Protein AF-A0A962YIR0-F1 (afdb_monomer)

Foldseek 3Di:
DVVLLVVVQPLSLVLLVLQLVQQFWAFQVPRFTWRWDDDPQWTFTAGSRPRHTPGTDHPVRIGTDHDDPVRNVVSLLSSLLPQCPDPDVVSNQVSLLVCLVVPDLCSLVSLVVSLVVDDDPVSSLSSLLSNLLNQCPDPDLVSNLVSLVSNLPPLRPSLLVSLVVSLVVDDDPVSNVSSVNSNVSNVVVVVVVVVVVVVVVVVVVVVVVVVVVVVVCVVCVVVVNPPDPVVVLVVLLVVLLVVLCVVCVPCNVVSNVVSVVRSVVRSD

Mean predicted aligned error: 11.4 Å

Secondary structure (DSSP, 8-state):
-HHHHTT--TTHHHHHHHHHTT-EEEETTT--EEEEEEETTEEEEEETTT--EEEEE-GGGEEE----HHHHHHHHHHHHHHHHT-SSHHHHHHHHHHHHHT--TTHHHHHHHHHHH---HHHHHHHHHHHHHHHTT-S-HHHHHHHHHHHTT---HHHHHHHHHHHHH---HHHHHHHHHHHHHHHHHHHHHHHHHHHHHHHHHHHHHHHHHHHHHHHHHHTT---SSHHHHHHHHHHHHHHHHHH-TT-HHHHHHHHHHHHHHHH-

Radius of gyration: 35.96 Å; Cα contacts (8 Å, |Δi|>4): 275; chains: 1; bounding box: 98×67×74 Å

Nearest PDB structures (foldseek):
  8fbk-assembly1_A  TM=3.703E-01  e=7.310E-02  synthetic construct
  5d0b-assembly2_B  TM=4.476E-01  e=3.077E-01  Bacillus subtilis subsp. subtilis str. 168
  6u1s-assembly1_A  TM=3.084E-01  e=9.841E-02  synthetic construct
  5me3-assembly1_A  TM=3.055E-01  e=4.697E+00  Eremothecium gossypii ATCC 10895
  3u84-assembly3_B-2  TM=3.148E-01  e=5.450E+00  Homo sapiens

Structure (mmCIF, N/CA/C/O backbone):
data_AF-A0A962YIR0-F1
#
_entry.id   AF-A0A962YIR0-F1
#
loop_
_atom_site.group_PDB
_atom_site.id
_atom_site.type_symbol
_atom_site.label_atom_id
_atom_site.label_alt_id
_atom_site.label_comp_id
_atom_site.label_asym_id
_atom_site.label_entity_id
_atom_site.label_seq_id
_atom_site.pdbx_PDB_ins_code
_atom_site.Cartn_x
_atom_site.Cartn_y
_atom_site.Cartn_z
_atom_site.occupancy
_atom_site.B_iso_or_equiv
_atom_site.auth_seq_id
_atom_site.auth_comp_id
_atom_site.auth_asym_id
_atom_site.auth_atom_id
_atom_site.pdbx_PDB_model_num
ATOM 1 N N . MET A 1 1 ? -18.247 -3.175 23.777 1.00 61.31 1 MET A N 1
ATOM 2 C CA . MET A 1 1 ? -17.664 -2.794 22.475 1.00 61.31 1 MET A CA 1
ATOM 3 C C . MET A 1 1 ? -18.753 -2.759 21.423 1.00 61.31 1 MET A C 1
ATOM 5 O O . MET A 1 1 ? -19.007 -1.691 20.894 1.00 61.31 1 MET A O 1
ATOM 9 N N . ASP A 1 2 ? -19.482 -3.859 21.237 1.00 63.22 2 ASP A N 1
ATOM 10 C CA . ASP A 1 2 ? -20.602 -3.922 20.284 1.00 63.22 2 ASP A CA 1
ATOM 11 C C . ASP A 1 2 ? -21.693 -2.890 20.591 1.00 63.22 2 ASP A C 1
ATOM 13 O O . ASP A 1 2 ? -22.175 -2.214 19.693 1.00 63.22 2 ASP A O 1
ATOM 17 N N . GLN A 1 3 ? -21.977 -2.648 21.875 1.00 66.75 3 GLN A N 1
ATOM 18 C CA . GLN A 1 3 ? -22.870 -1.562 22.302 1.00 66.75 3 GLN A CA 1
ATOM 19 C C . GLN A 1 3 ? -22.363 -0.159 21.931 1.00 66.75 3 GLN A C 1
ATOM 21 O O . GLN A 1 3 ? -23.171 0.727 21.705 1.00 66.75 3 GLN A O 1
ATOM 26 N N . LEU A 1 4 ? -21.043 0.051 21.874 1.00 65.31 4 LEU A N 1
ATOM 27 C CA . LEU A 1 4 ? -20.424 1.348 21.570 1.00 65.31 4 LEU A CA 1
ATOM 28 C C . LEU A 1 4 ? -20.318 1.585 20.055 1.00 65.31 4 LEU A C 1
ATOM 30 O O . LEU A 1 4 ? -20.345 2.724 19.608 1.00 65.31 4 LEU A O 1
ATOM 34 N N . LEU A 1 5 ? -20.249 0.513 19.264 1.00 67.44 5 LEU A N 1
ATOM 35 C CA . LEU A 1 5 ? -20.422 0.572 17.811 1.00 67.44 5 LEU A CA 1
ATOM 36 C C . LEU A 1 5 ? -21.893 0.784 17.437 1.00 67.44 5 LEU A C 1
ATOM 38 O O . LEU A 1 5 ? -22.188 1.569 16.543 1.00 67.44 5 LEU A O 1
ATOM 42 N N . ALA A 1 6 ? -22.816 0.161 18.174 1.00 70.69 6 ALA A N 1
ATOM 43 C CA . ALA A 1 6 ? -24.253 0.311 17.967 1.00 70.69 6 ALA A CA 1
ATOM 44 C C . ALA A 1 6 ? -24.778 1.731 18.246 1.00 70.69 6 ALA A C 1
ATOM 46 O O . ALA A 1 6 ? -25.849 2.079 17.757 1.00 70.69 6 ALA A O 1
ATOM 47 N N . THR A 1 7 ? -24.054 2.565 19.007 1.00 71.25 7 THR A N 1
ATOM 48 C CA . THR A 1 7 ? -24.474 3.958 19.243 1.00 71.25 7 THR A CA 1
ATOM 49 C C . THR A 1 7 ? -24.288 4.863 18.027 1.00 71.25 7 THR A C 1
ATOM 51 O O . THR A 1 7 ? -24.883 5.937 18.001 1.00 71.25 7 THR A O 1
ATOM 54 N N . GLY A 1 8 ? -23.448 4.483 17.053 1.00 68.56 8 GLY A N 1
ATOM 55 C CA . GLY A 1 8 ? -23.174 5.290 15.858 1.00 68.56 8 GLY A CA 1
ATOM 56 C C . GLY A 1 8 ? -22.577 6.676 16.143 1.00 68.56 8 GLY A C 1
ATOM 57 O O . GLY A 1 8 ? -22.639 7.558 15.292 1.00 68.56 8 GLY A O 1
ATOM 58 N N . HIS A 1 9 ? -22.034 6.910 17.343 1.00 80.75 9 HIS A N 1
ATOM 59 C CA . HIS A 1 9 ? -21.559 8.237 17.730 1.00 80.75 9 HIS A CA 1
ATOM 60 C C . HIS A 1 9 ? -20.349 8.665 16.870 1.00 80.75 9 HIS A C 1
ATOM 62 O O . HIS A 1 9 ? -19.398 7.890 16.742 1.00 80.75 9 HIS A O 1
ATOM 68 N N . PRO A 1 10 ? -20.295 9.909 16.348 1.00 79.81 10 PRO A N 1
ATOM 69 C CA . PRO A 1 10 ? -19.235 10.344 15.424 1.00 79.81 10 PRO A CA 1
ATOM 70 C C . PRO A 1 10 ? -17.831 10.289 16.044 1.00 79.81 10 PRO A C 1
ATOM 72 O O . PRO A 1 10 ? -16.836 10.089 15.354 1.00 79.81 10 PRO A O 1
ATOM 75 N N . ARG A 1 11 ? -17.731 10.415 17.374 1.00 86.38 11 ARG A N 1
ATOM 76 C CA . ARG A 1 11 ? -16.451 10.302 18.099 1.00 86.38 11 ARG A CA 1
ATOM 77 C C . ARG A 1 11 ? -16.031 8.868 18.429 1.00 86.38 11 ARG A C 1
ATOM 79 O O . ARG A 1 11 ? -14.950 8.690 18.983 1.00 86.38 11 ARG A O 1
ATOM 86 N N . THR A 1 12 ? -16.829 7.849 18.099 1.00 88.88 12 THR A N 1
ATOM 87 C CA . THR A 1 12 ? -16.480 6.447 18.382 1.00 88.88 12 THR A CA 1
ATOM 88 C C . THR A 1 12 ? -15.134 6.073 17.758 1.00 88.88 12 THR A C 1
ATOM 90 O O . THR A 1 12 ? -14.276 5.551 18.468 1.00 88.88 12 THR A O 1
ATOM 93 N N . ALA A 1 13 ? -14.894 6.429 16.489 1.00 87.38 13 ALA A N 1
ATOM 94 C CA . ALA A 1 13 ? -13.602 6.211 15.828 1.00 87.38 13 ALA A CA 1
ATOM 95 C C . ALA A 1 13 ? -12.441 6.843 16.612 1.00 87.38 13 ALA A C 1
ATOM 97 O O . ALA A 1 13 ? -11.449 6.185 16.915 1.00 87.38 13 ALA A O 1
ATOM 98 N N . ILE A 1 14 ? -12.604 8.109 17.004 1.00 89.94 14 ILE A N 1
ATOM 99 C CA . ILE A 1 14 ? -11.583 8.904 17.698 1.00 89.94 14 ILE A CA 1
ATOM 100 C C . ILE A 1 14 ? -11.229 8.277 19.052 1.00 89.94 14 ILE A C 1
ATOM 102 O O . ILE A 1 14 ? -10.055 8.142 19.392 1.00 89.94 14 ILE A O 1
ATOM 106 N N . VAL A 1 15 ? -12.233 7.854 19.824 1.00 91.56 15 VAL A N 1
ATOM 107 C CA . VAL A 1 15 ? -12.018 7.217 21.132 1.00 91.56 15 VAL A CA 1
ATOM 108 C C . VAL A 1 15 ? -11.310 5.874 20.973 1.00 91.56 15 VAL A C 1
ATOM 110 O O . VAL A 1 15 ? -10.356 5.593 21.698 1.00 91.56 15 VAL A O 1
ATOM 113 N N . LEU A 1 16 ? -11.742 5.051 20.016 1.00 90.88 16 LEU A N 1
ATOM 114 C CA . LEU A 1 16 ? -11.132 3.750 19.746 1.00 90.88 16 LEU A CA 1
ATOM 115 C C . LEU A 1 16 ? -9.678 3.882 19.271 1.00 90.88 16 LEU A C 1
ATOM 117 O O . LEU A 1 16 ? -8.807 3.148 19.745 1.00 90.88 16 LEU A O 1
ATOM 121 N N . GLN A 1 17 ? -9.395 4.863 18.415 1.00 91.00 17 GLN A N 1
ATOM 122 C CA . GLN A 1 17 ? -8.040 5.196 17.989 1.00 91.00 17 GLN A CA 1
ATOM 123 C C . GLN A 1 17 ? -7.181 5.641 19.185 1.00 91.00 17 GLN A C 1
ATOM 125 O O . GLN A 1 17 ? -6.102 5.091 19.417 1.00 91.00 17 GLN A O 1
ATOM 130 N N . ALA A 1 18 ? -7.700 6.538 20.032 1.00 91.94 18 ALA A N 1
ATOM 131 C CA . ALA A 1 18 ? -7.014 6.985 21.244 1.00 91.94 18 ALA A CA 1
ATOM 132 C C . ALA A 1 18 ? -6.725 5.835 22.228 1.00 91.94 18 ALA A C 1
ATOM 134 O O . ALA A 1 18 ? -5.713 5.856 22.936 1.00 91.94 18 ALA A O 1
AT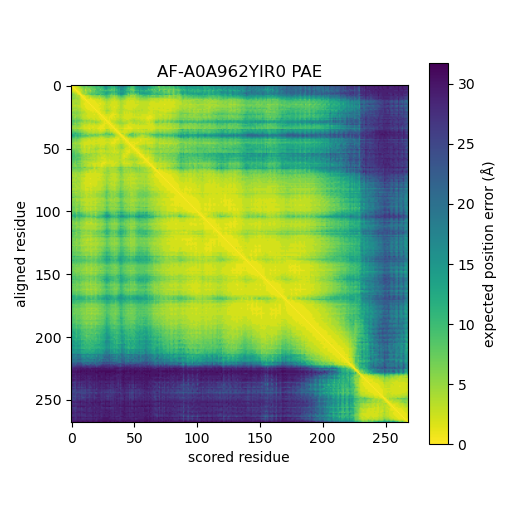OM 135 N N . MET A 1 19 ? -7.575 4.803 22.279 1.00 91.75 19 MET A N 1
ATOM 136 C CA . MET A 1 19 ? -7.313 3.592 23.066 1.00 91.75 19 MET A CA 1
ATOM 137 C C . MET A 1 19 ? -6.136 2.781 22.512 1.00 91.75 19 MET A C 1
ATOM 139 O O . MET A 1 19 ? -5.303 2.314 23.296 1.00 91.75 19 MET A O 1
ATOM 143 N N . LEU A 1 20 ? -6.033 2.622 21.187 1.00 90.00 20 LEU A N 1
ATOM 144 C CA . LEU A 1 20 ? -4.899 1.934 20.555 1.00 90.00 20 LEU A CA 1
ATOM 145 C C . LEU A 1 20 ? -3.586 2.686 20.781 1.00 90.00 20 LEU A C 1
ATOM 147 O O . LEU A 1 20 ? -2.581 2.079 21.159 1.00 90.00 20 LEU A O 1
ATOM 151 N N . GLU A 1 21 ? -3.621 4.007 20.635 1.00 90.75 21 GLU A N 1
ATOM 152 C CA . GLU A 1 21 ? -2.472 4.903 20.806 1.00 90.75 21 GLU A CA 1
ATOM 153 C C . GLU A 1 21 ? -2.103 5.140 22.274 1.00 90.75 21 GLU A C 1
ATOM 155 O O . GLU A 1 21 ? -1.095 5.775 22.579 1.00 90.75 21 GLU A O 1
ATOM 160 N N . SER A 1 22 ? -2.884 4.593 23.214 1.00 90.25 22 SER A N 1
ATOM 161 C CA . SER A 1 22 ? -2.702 4.812 24.654 1.00 90.25 22 SER A CA 1
ATOM 162 C C . SER A 1 22 ? -2.818 6.279 25.090 1.00 90.25 22 SER A C 1
ATOM 164 O O . SER A 1 22 ? -2.293 6.667 26.140 1.00 90.25 22 SER A O 1
ATOM 166 N N . ALA A 1 23 ? -3.528 7.063 24.283 1.00 91.38 23 ALA A N 1
ATOM 167 C CA . ALA A 1 23 ? -3.895 8.449 24.523 1.00 91.38 23 ALA A CA 1
ATOM 168 C C . ALA A 1 23 ? -5.183 8.575 25.353 1.00 91.38 23 ALA A C 1
ATOM 170 O O . ALA A 1 23 ? -5.440 9.639 25.906 1.00 91.38 23 ALA A O 1
ATOM 171 N N . LEU A 1 24 ? -5.977 7.505 25.492 1.00 93.94 24 LEU A N 1
ATOM 172 C CA . LEU A 1 24 ? -7.134 7.500 26.387 1.00 93.94 24 LEU A CA 1
ATOM 173 C C . LEU A 1 24 ? -6.697 7.324 27.852 1.00 93.94 24 LEU A C 1
ATOM 175 O O . LEU A 1 24 ? -6.062 6.331 28.232 1.00 93.94 24 LEU A O 1
ATOM 179 N N . GLN A 1 25 ? -7.028 8.302 28.689 1.00 94.12 25 GLN A N 1
ATOM 180 C CA . GLN A 1 25 ? -6.593 8.380 30.081 1.00 94.12 25 GLN A CA 1
ATOM 181 C C . GLN A 1 25 ? -7.742 8.845 30.978 1.00 94.12 25 GLN A C 1
ATOM 183 O O . GLN A 1 25 ? -8.720 9.419 30.518 1.00 94.12 25 GLN A O 1
ATOM 188 N N . GLN A 1 26 ? -7.633 8.587 32.275 1.00 94.62 26 GLN A N 1
ATOM 189 C CA . GLN A 1 26 ? -8.552 9.099 33.283 1.00 94.62 26 GLN A CA 1
ATOM 190 C C . GLN A 1 26 ? -7.875 10.229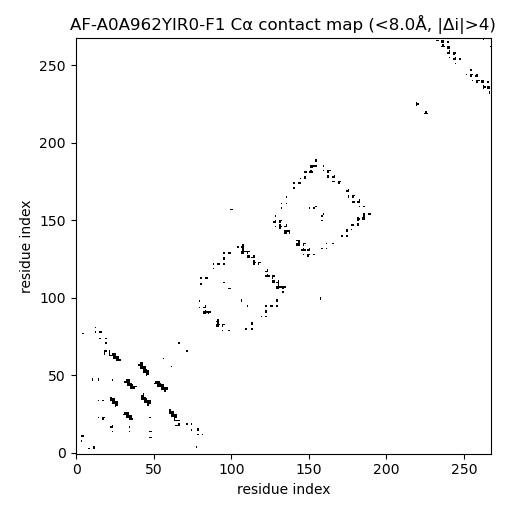 34.057 1.00 94.62 26 GLN A C 1
ATOM 192 O O . GLN A 1 26 ? -6.792 10.033 34.619 1.00 94.62 26 GLN A O 1
ATOM 197 N N . ARG A 1 27 ? -8.512 11.398 34.119 1.00 94.12 27 ARG A N 1
ATOM 198 C CA . ARG A 1 27 ? -8.057 12.512 34.952 1.00 94.12 27 ARG A CA 1
ATOM 199 C C . ARG A 1 27 ? -8.404 12.238 36.417 1.00 94.12 27 ARG A C 1
ATOM 201 O O . ARG A 1 27 ? -9.547 11.939 36.742 1.00 94.12 27 ARG A O 1
ATOM 208 N N . LYS A 1 28 ? -7.414 12.313 37.312 1.00 93.56 28 LYS A N 1
ATOM 209 C CA . LYS A 1 28 ? -7.567 11.927 38.729 1.00 93.56 28 LYS A CA 1
ATOM 210 C C . LYS A 1 28 ? -8.418 12.893 39.556 1.00 93.56 28 LYS A C 1
ATOM 212 O O . LYS A 1 28 ? -8.964 12.474 40.567 1.00 93.56 28 LYS A O 1
ATOM 217 N N . SER A 1 29 ? -8.501 14.165 39.163 1.00 92.12 29 SER A N 1
ATOM 218 C CA . SER A 1 29 ? -9.220 15.191 39.929 1.00 92.12 29 SER A CA 1
ATOM 219 C C . SER A 1 29 ? -10.738 15.010 39.900 1.00 92.12 29 SER A C 1
ATOM 221 O O . SER A 1 29 ? -11.398 15.292 40.893 1.00 92.12 29 SER A O 1
ATOM 223 N N . ASP A 1 30 ? -11.292 14.538 38.783 1.00 90.81 30 ASP A N 1
ATOM 224 C CA . ASP A 1 30 ? -12.739 14.443 38.555 1.00 90.81 30 ASP A CA 1
ATOM 225 C C . ASP A 1 30 ? -13.181 13.117 37.920 1.00 90.81 30 ASP A C 1
ATOM 227 O O . ASP A 1 30 ? -14.336 12.961 37.532 1.00 90.81 30 ASP A O 1
ATOM 231 N N . ASN A 1 31 ? -12.266 12.150 37.818 1.00 90.75 31 ASN A N 1
ATOM 232 C CA . ASN A 1 31 ? -12.480 10.829 37.231 1.00 90.75 31 ASN A CA 1
ATOM 233 C C . ASN A 1 31 ? -12.958 10.834 35.768 1.00 90.75 31 ASN A C 1
ATOM 235 O O . ASN A 1 31 ? -13.368 9.777 35.277 1.00 90.75 31 ASN A O 1
ATOM 239 N N . ARG A 1 32 ? -12.868 11.967 35.054 1.00 91.75 32 ARG A N 1
ATOM 240 C CA . ARG A 1 32 ? -13.277 12.064 33.646 1.00 91.75 32 ARG A CA 1
ATOM 241 C C . ARG A 1 32 ? -12.343 11.282 32.732 1.00 91.75 32 ARG A C 1
ATOM 243 O O . ARG A 1 32 ? -11.132 11.217 32.963 1.00 91.75 32 ARG A O 1
ATOM 250 N N . ILE A 1 33 ? -12.917 10.714 31.675 1.00 93.19 33 ILE A N 1
ATOM 251 C CA . ILE A 1 33 ? -12.173 10.034 30.615 1.00 93.19 33 ILE A CA 1
ATOM 252 C C . ILE A 1 33 ? -11.809 11.065 29.553 1.00 93.19 33 ILE A C 1
ATOM 254 O O . ILE A 1 33 ? -12.676 11.724 28.984 1.00 93.19 33 ILE A O 1
ATOM 258 N N . VAL A 1 34 ? -10.516 11.197 29.303 1.00 94.56 34 VAL A N 1
ATOM 259 C CA . VAL A 1 34 ? -9.942 12.234 28.455 1.00 94.56 34 VAL A CA 1
ATOM 260 C C . VAL A 1 34 ? -9.031 11.620 27.404 1.00 94.56 34 VAL A C 1
ATOM 262 O O . VAL A 1 34 ? -8.387 10.593 27.633 1.00 94.56 34 VAL A O 1
ATOM 265 N N . ILE A 1 35 ? -8.963 12.266 26.248 1.00 94.62 35 ILE A N 1
ATOM 266 C CA . ILE A 1 35 ? -7.961 11.996 25.223 1.00 94.62 35 ILE A CA 1
ATOM 267 C C . ILE A 1 35 ? -6.830 12.996 25.437 1.00 94.62 35 ILE A C 1
ATOM 269 O O . ILE A 1 35 ? -7.051 14.206 25.419 1.00 94.62 35 ILE A O 1
ATOM 273 N N . SER A 1 36 ? -5.627 12.484 25.682 1.00 92.88 36 SER A N 1
ATOM 274 C CA . SER A 1 36 ? -4.438 13.289 25.940 1.00 92.88 36 SER A CA 1
ATOM 275 C C . SER A 1 36 ? -3.579 13.416 24.682 1.00 92.88 36 SER A C 1
ATOM 277 O O . SER A 1 36 ? -3.126 12.396 24.159 1.00 92.88 36 SER A O 1
ATOM 279 N N . SER A 1 37 ? -3.268 14.637 24.250 1.00 91.81 37 SER A N 1
ATOM 280 C CA . SER A 1 37 ? -2.252 14.911 23.226 1.00 91.81 37 SER A CA 1
ATOM 281 C C . SER A 1 37 ? -1.060 15.640 23.850 1.00 91.81 37 SER A C 1
ATOM 283 O O . SER A 1 37 ? -1.203 16.436 24.779 1.00 91.81 37 SER A O 1
ATOM 285 N N . LYS A 1 38 ? 0.161 15.319 23.417 1.00 90.62 38 LYS A N 1
ATOM 286 C CA . LYS A 1 38 ? 1.374 15.892 24.017 1.00 90.62 38 LYS A CA 1
ATOM 287 C C . LYS A 1 38 ? 1.504 17.370 23.629 1.00 90.62 38 LYS A C 1
ATOM 289 O O . LYS A 1 38 ? 1.505 17.683 22.445 1.00 90.62 38 LYS A O 1
ATOM 294 N N . SER A 1 39 ? 1.683 18.249 24.616 1.00 88.69 39 SER A N 1
ATOM 295 C CA . SER A 1 39 ? 1.904 19.688 24.425 1.00 88.69 39 SER A CA 1
ATOM 296 C C . SER A 1 39 ? 3.058 20.153 25.320 1.00 88.69 39 SER A C 1
ATOM 298 O O . SER A 1 39 ? 2.902 20.394 26.520 1.00 88.69 39 SER A O 1
ATOM 300 N N . GLY A 1 40 ? 4.270 20.186 24.755 1.00 87.25 40 GLY A N 1
ATOM 301 C CA . GLY A 1 40 ? 5.498 20.477 25.503 1.00 87.25 40 GLY A CA 1
ATOM 302 C C . GLY A 1 40 ? 5.777 19.449 26.609 1.00 87.25 40 GLY A C 1
ATOM 303 O O . GLY A 1 40 ? 5.983 18.262 26.331 1.00 87.25 40 GLY A O 1
ATOM 304 N N . SER A 1 41 ? 5.810 19.914 27.863 1.00 84.88 41 SER A N 1
ATOM 305 C CA . SER A 1 41 ? 6.008 19.095 29.072 1.00 84.88 41 SER A CA 1
ATOM 306 C C . SER A 1 41 ? 4.710 18.531 29.670 1.00 84.88 41 SER A C 1
ATOM 308 O O . SER A 1 41 ? 4.775 17.616 30.495 1.00 84.88 41 SER A O 1
ATOM 310 N N . ASN A 1 42 ? 3.550 19.033 29.237 1.00 91.75 42 ASN A N 1
ATOM 311 C CA . ASN A 1 42 ? 2.226 18.631 29.709 1.00 91.75 42 ASN A CA 1
ATOM 312 C C . ASN A 1 42 ? 1.426 17.929 28.597 1.00 91.75 42 ASN A C 1
ATOM 314 O O . ASN A 1 42 ? 1.898 17.735 27.473 1.00 91.75 42 ASN A O 1
ATOM 318 N N . PHE A 1 43 ? 0.206 17.514 28.927 1.00 91.44 43 PHE A N 1
ATOM 319 C CA . PHE A 1 43 ? -0.764 16.986 27.974 1.00 91.44 43 PHE A CA 1
ATOM 320 C C . PHE A 1 43 ? -1.940 17.944 27.850 1.00 91.44 43 PHE A C 1
ATOM 322 O O . PHE A 1 43 ? -2.473 18.364 28.875 1.00 91.44 43 PHE A O 1
ATOM 329 N N . GLN A 1 44 ? -2.354 18.248 26.622 1.00 94.62 44 GLN A N 1
ATOM 330 C CA . GLN A 1 44 ? -3.655 18.853 26.359 1.00 94.62 44 GLN A CA 1
ATOM 331 C C . GLN A 1 44 ? -4.722 17.764 26.463 1.00 94.62 44 GLN A C 1
ATOM 333 O O . GLN A 1 44 ? -4.513 16.646 25.983 1.00 94.62 44 GLN A O 1
ATOM 338 N N . LEU A 1 45 ? -5.842 18.074 27.105 1.00 94.06 45 LEU A N 1
ATOM 339 C CA . LEU A 1 45 ? -6.923 17.137 27.365 1.00 94.06 45 LEU A CA 1
ATOM 340 C C . LEU A 1 45 ? -8.169 17.539 26.592 1.00 94.06 45 LEU A C 1
ATOM 342 O O . LEU A 1 45 ? -8.612 18.676 26.677 1.00 94.06 45 LEU A O 1
ATOM 346 N N . GLN A 1 46 ? -8.784 16.576 25.922 1.00 94.94 46 GLN A N 1
ATOM 347 C CA . GLN A 1 46 ? -10.144 16.711 25.409 1.00 94.94 46 GLN A CA 1
ATOM 348 C C . GLN A 1 46 ? -11.047 15.687 26.080 1.00 94.94 46 GLN A C 1
ATOM 350 O O . GLN A 1 46 ? -10.617 14.559 26.339 1.00 94.94 46 GLN A O 1
ATOM 355 N N . ASP A 1 47 ? -12.299 16.046 26.337 1.00 92.69 47 ASP A N 1
ATOM 356 C CA . ASP A 1 47 ? -13.300 15.080 26.775 1.00 92.69 47 ASP A CA 1
ATOM 357 C C . ASP A 1 47 ? -13.482 13.986 25.706 1.00 92.69 47 ASP A C 1
ATOM 359 O O . ASP A 1 47 ? -13.596 14.265 24.506 1.00 92.69 47 ASP A O 1
ATOM 363 N N . ALA A 1 48 ? -13.477 12.718 26.121 1.00 89.56 48 ALA A N 1
ATOM 364 C CA . ALA A 1 48 ? -13.575 11.603 25.182 1.00 89.56 48 ALA A CA 1
ATOM 365 C C . ALA A 1 48 ? -14.938 11.556 24.463 1.00 89.56 48 ALA A C 1
ATOM 367 O O . ALA A 1 48 ? -14.997 11.168 23.295 1.00 89.56 48 ALA A O 1
ATOM 368 N N . VAL A 1 49 ? -16.015 11.979 25.131 1.00 87.25 49 VAL A N 1
ATOM 369 C CA . VAL A 1 49 ? -17.393 11.884 24.633 1.00 87.25 49 VAL A CA 1
ATOM 370 C C . VAL A 1 49 ? -17.821 13.162 23.924 1.00 87.25 49 VAL A C 1
ATOM 372 O O . VAL A 1 49 ? -18.389 13.076 22.840 1.00 87.25 49 VAL A O 1
ATOM 375 N N . THR A 1 50 ? -17.547 14.336 24.496 1.00 88.38 50 THR A N 1
ATOM 376 C CA . THR A 1 50 ? -18.001 15.619 23.926 1.00 88.38 50 THR A CA 1
ATOM 377 C C . THR A 1 50 ? -16.956 16.270 23.026 1.00 88.38 50 THR A C 1
ATOM 379 O O . THR A 1 50 ? -17.307 16.967 22.078 1.00 88.38 50 THR A O 1
ATOM 382 N N . GLY A 1 51 ? -15.669 16.025 23.280 1.00 88.56 51 GLY A N 1
ATOM 383 C CA . GLY A 1 51 ? -14.574 16.724 22.609 1.00 88.56 51 GLY A CA 1
ATOM 384 C C . GLY A 1 51 ? -14.277 18.119 23.126 1.00 88.56 51 GLY A C 1
ATOM 385 O O . GLY A 1 51 ? -13.460 18.807 22.521 1.00 88.56 51 GLY A O 1
ATOM 386 N N . GLU A 1 52 ? -14.920 18.528 24.217 1.00 92.56 52 GLU A N 1
ATOM 387 C CA . GLU A 1 52 ? -14.633 19.792 24.886 1.00 92.56 52 GLU A CA 1
ATOM 388 C C . GLU A 1 52 ? -13.166 19.839 25.332 1.00 92.56 52 GLU A C 1
ATOM 390 O O . GLU A 1 52 ? -12.632 18.848 25.838 1.00 92.56 52 GLU A O 1
ATOM 395 N N . ASP A 1 53 ? -12.514 20.986 25.143 1.00 93.06 53 ASP A N 1
ATOM 396 C CA . ASP A 1 53 ? -11.166 21.211 25.649 1.00 93.06 53 ASP A CA 1
ATOM 397 C C . ASP A 1 53 ? -11.202 21.339 27.179 1.00 93.06 53 ASP A C 1
ATOM 399 O O . ASP A 1 53 ? -11.838 22.230 27.739 1.00 93.06 53 ASP A O 1
ATOM 403 N N . LEU A 1 54 ? -10.512 20.427 27.860 1.00 92.25 54 LEU A N 1
ATOM 404 C CA . LEU A 1 54 ? -10.449 20.348 29.317 1.00 92.25 54 LEU A CA 1
ATOM 405 C C . LEU A 1 54 ? -9.138 20.918 29.877 1.00 92.25 54 LEU A C 1
ATOM 407 O O . LEU A 1 54 ? -8.831 20.700 31.058 1.00 92.25 54 LEU A O 1
ATOM 411 N N . GLY A 1 55 ? -8.378 21.641 29.049 1.00 92.12 55 GLY A N 1
ATOM 412 C CA . GLY A 1 55 ? -7.136 22.307 29.412 1.00 92.12 55 GLY A CA 1
ATOM 413 C C . GLY A 1 55 ? -5.938 21.361 29.432 1.00 92.12 55 GLY A C 1
ATOM 414 O O . GLY A 1 55 ? -5.914 20.335 28.753 1.00 92.12 55 GLY A O 1
ATOM 415 N N . SER A 1 56 ? -4.920 21.704 30.226 1.00 91.69 56 SER A N 1
ATOM 416 C CA . SER A 1 56 ? -3.693 20.908 30.325 1.00 91.69 56 SER A CA 1
ATOM 417 C C . SER A 1 56 ? -3.536 20.222 31.679 1.00 91.69 56 SER A C 1
ATOM 419 O O . SER A 1 56 ? -3.952 20.744 32.712 1.00 91.69 56 SER A O 1
ATOM 421 N N . ALA A 1 57 ? -2.920 19.041 31.676 1.00 91.12 57 ALA A N 1
ATOM 422 C CA . ALA A 1 57 ? -2.587 18.302 32.888 1.00 91.12 57 ALA A CA 1
ATOM 423 C C . ALA A 1 57 ? -1.198 17.668 32.799 1.00 91.12 57 ALA A C 1
ATOM 425 O O . ALA A 1 57 ? -0.701 17.342 31.713 1.00 91.12 57 ALA A O 1
ATOM 426 N N . SER A 1 58 ? -0.562 17.468 33.955 1.00 92.06 58 SER A N 1
ATOM 427 C CA . SER A 1 58 ? 0.716 16.766 34.014 1.00 92.06 58 SER A CA 1
ATOM 428 C C . SER A 1 58 ? 0.499 15.254 33.936 1.00 92.06 58 SER A C 1
ATOM 430 O O . SER A 1 58 ? -0.559 14.728 34.285 1.00 92.06 58 SER A O 1
ATOM 432 N N . ARG A 1 59 ? 1.544 14.503 33.572 1.00 88.88 59 ARG A N 1
ATOM 433 C CA . ARG A 1 59 ? 1.495 13.029 33.559 1.00 88.88 59 ARG A CA 1
ATOM 434 C C . ARG A 1 59 ? 1.080 12.419 34.906 1.00 88.88 59 ARG A C 1
ATOM 436 O O . ARG A 1 59 ? 0.566 11.306 34.937 1.00 88.88 59 ARG A O 1
ATOM 443 N N . ARG A 1 60 ? 1.332 13.115 36.021 1.00 92.44 60 ARG A N 1
ATOM 444 C CA . ARG A 1 60 ? 1.005 12.641 37.377 1.00 92.44 60 ARG A CA 1
ATOM 445 C C . ARG A 1 60 ? -0.491 12.703 37.668 1.00 92.44 60 ARG A C 1
ATOM 447 O O . ARG A 1 60 ? -0.971 11.900 38.470 1.00 92.44 60 ARG A O 1
ATOM 454 N N . ASP A 1 61 ? -1.211 13.576 36.976 1.00 92.44 61 ASP A N 1
ATOM 455 C CA . ASP A 1 61 ? -2.645 13.816 37.161 1.00 92.44 61 ASP A CA 1
ATOM 456 C C . ASP A 1 61 ? -3.502 12.864 36.318 1.00 92.44 61 ASP A C 1
ATOM 458 O O . ASP A 1 61 ? -4.727 12.845 36.436 1.00 92.44 61 ASP A O 1
ATOM 462 N N . LEU A 1 62 ? -2.853 12.042 35.490 1.00 92.69 62 LEU A N 1
ATOM 463 C CA . LEU A 1 62 ? -3.488 11.158 34.526 1.00 92.69 62 LEU A CA 1
ATOM 464 C C . LEU A 1 62 ? -3.197 9.694 34.864 1.00 92.69 62 LEU A C 1
ATOM 466 O O . LEU A 1 62 ? -2.067 9.295 35.155 1.00 92.69 62 LEU A O 1
ATOM 470 N N . LYS A 1 63 ? -4.240 8.867 34.833 1.00 93.69 63 LYS A N 1
ATOM 471 C CA . LYS A 1 63 ? -4.154 7.411 34.952 1.00 93.69 63 LYS A CA 1
ATOM 472 C C . LYS A 1 63 ? -4.419 6.799 33.581 1.00 93.69 63 LYS A C 1
ATOM 474 O O . LYS A 1 63 ? -5.505 6.941 33.031 1.00 93.69 63 LYS A O 1
ATOM 479 N N . ARG A 1 64 ? -3.428 6.106 33.023 1.00 91.38 64 ARG A N 1
ATOM 480 C CA . ARG A 1 64 ? -3.546 5.464 31.706 1.00 91.38 64 ARG A CA 1
ATOM 481 C C . ARG A 1 64 ? -4.578 4.339 31.731 1.00 91.38 64 ARG A C 1
ATOM 483 O O . ARG A 1 64 ? -4.550 3.496 32.628 1.00 91.38 64 ARG A O 1
ATOM 490 N N . ILE A 1 65 ? -5.411 4.282 30.696 1.00 89.75 65 ILE A N 1
ATOM 491 C CA . ILE A 1 65 ? -6.288 3.143 30.433 1.00 89.75 65 ILE A CA 1
ATOM 492 C C . ILE A 1 65 ? -5.510 2.191 29.524 1.00 89.75 65 ILE A C 1
ATOM 494 O O . ILE A 1 65 ? -5.204 2.507 28.377 1.00 89.75 65 ILE A O 1
ATOM 498 N N . SER A 1 66 ? -5.084 1.055 30.075 1.00 87.06 66 SER A N 1
ATOM 499 C CA . SER A 1 66 ? -4.289 0.074 29.335 1.00 87.06 66 SER A CA 1
ATOM 500 C C . SER A 1 66 ? -5.197 -0.909 28.606 1.00 87.06 66 SER A C 1
ATOM 502 O O . SER A 1 66 ? -6.149 -1.427 29.185 1.00 87.06 66 SER A O 1
ATOM 504 N N . VAL A 1 67 ? -4.862 -1.206 27.354 1.00 91.31 67 VAL A N 1
ATOM 505 C CA . VAL A 1 67 ? -5.524 -2.233 26.546 1.00 91.31 67 VAL A CA 1
ATOM 506 C C . VAL A 1 67 ? -4.586 -3.425 26.354 1.00 91.31 67 VAL A C 1
ATOM 508 O O . VAL A 1 67 ? -3.406 -3.259 26.034 1.00 91.31 67 VAL A O 1
ATOM 511 N N . ASN A 1 68 ? -5.100 -4.637 26.570 1.00 92.44 68 ASN A N 1
ATOM 512 C CA . ASN A 1 68 ? -4.360 -5.875 26.314 1.00 92.44 68 ASN A CA 1
ATOM 513 C C . ASN A 1 68 ? -4.374 -6.227 24.811 1.00 92.44 68 ASN A C 1
ATOM 515 O O . ASN A 1 68 ? -5.059 -5.584 24.017 1.00 92.44 68 ASN A O 1
ATOM 519 N N . ASN A 1 69 ? -3.607 -7.243 24.401 1.00 90.12 69 ASN A N 1
ATOM 520 C CA . ASN A 1 69 ? -3.477 -7.588 22.981 1.00 90.12 69 ASN A CA 1
ATOM 521 C C . ASN A 1 69 ? -4.796 -8.061 22.344 1.00 90.12 69 ASN A C 1
ATOM 523 O O . ASN A 1 69 ? -5.096 -7.696 21.211 1.00 90.12 69 ASN A O 1
ATOM 527 N N . SER A 1 70 ? -5.604 -8.820 23.092 1.00 90.25 70 SER A N 1
ATOM 528 C CA . SER A 1 70 ? -6.917 -9.277 22.625 1.00 90.25 70 SER A CA 1
ATOM 529 C C . SER A 1 70 ? -7.842 -8.090 22.348 1.00 90.25 70 SER A C 1
ATOM 531 O O . SER A 1 70 ? -8.377 -7.960 21.249 1.00 90.25 70 SER A O 1
ATOM 533 N N . LEU A 1 71 ? -7.952 -7.155 23.293 1.00 89.81 71 LEU A N 1
ATOM 534 C CA . LEU A 1 71 ? -8.766 -5.954 23.140 1.00 89.81 71 LEU A CA 1
ATOM 535 C C . LEU A 1 71 ? -8.261 -5.073 21.990 1.00 89.81 71 LEU A C 1
ATOM 537 O O . LEU A 1 71 ? -9.073 -4.564 21.228 1.00 89.81 71 LEU A O 1
ATOM 541 N N . ARG A 1 72 ? -6.940 -4.948 21.797 1.00 88.69 72 ARG A N 1
ATOM 542 C CA . ARG A 1 72 ? -6.380 -4.242 20.630 1.00 88.69 72 ARG A CA 1
ATOM 543 C C . ARG A 1 72 ? -6.826 -4.858 19.306 1.00 88.69 72 ARG A C 1
ATOM 545 O O . ARG A 1 72 ? -7.159 -4.103 18.399 1.00 88.69 72 ARG A O 1
ATOM 552 N N . LYS A 1 73 ? -6.856 -6.193 19.190 1.00 88.06 73 LYS A N 1
ATOM 553 C CA . LYS A 1 73 ? -7.352 -6.875 17.982 1.00 88.06 73 LYS A CA 1
ATOM 554 C C . LYS A 1 73 ? -8.817 -6.511 17.718 1.00 88.06 73 LYS A C 1
ATOM 556 O O . LYS A 1 73 ? -9.130 -6.022 16.641 1.00 88.06 73 LYS A O 1
ATOM 561 N N . HIS A 1 74 ? -9.672 -6.625 18.734 1.00 88.44 74 HIS A N 1
ATOM 562 C CA . HIS A 1 74 ? -11.091 -6.266 18.623 1.00 88.44 74 HIS A CA 1
ATOM 563 C C . HIS A 1 74 ? -11.297 -4.787 18.260 1.00 88.44 74 HIS A C 1
ATOM 565 O O . HIS A 1 74 ? -12.150 -4.477 17.433 1.00 88.44 74 HIS A O 1
ATOM 571 N N . ILE A 1 75 ? -10.507 -3.872 18.838 1.00 89.69 75 ILE A N 1
ATOM 572 C CA . ILE A 1 75 ? -10.565 -2.444 18.497 1.00 89.69 75 ILE A CA 1
ATOM 573 C C . ILE A 1 75 ? -10.169 -2.206 17.036 1.00 89.69 75 ILE A C 1
ATOM 575 O O . ILE A 1 75 ? -10.851 -1.450 16.354 1.00 89.69 75 ILE A O 1
ATOM 579 N N . ARG A 1 76 ? -9.114 -2.858 16.533 1.00 88.62 76 ARG A N 1
ATOM 580 C CA . ARG A 1 76 ? -8.708 -2.730 15.124 1.00 88.62 76 ARG A CA 1
ATOM 581 C C . ARG A 1 76 ? -9.784 -3.232 14.171 1.00 88.62 76 ARG A C 1
ATOM 583 O O . ARG A 1 76 ? -10.106 -2.532 13.223 1.00 88.62 76 ARG A O 1
ATOM 590 N N . THR A 1 77 ? -10.381 -4.388 14.453 1.00 88.69 77 THR A N 1
ATOM 591 C CA . THR A 1 77 ? -11.497 -4.918 13.657 1.00 88.69 77 THR A CA 1
ATOM 592 C C . THR A 1 77 ? -12.696 -3.968 13.666 1.00 88.69 77 THR A C 1
ATOM 594 O O . THR A 1 77 ? -13.305 -3.729 12.630 1.00 88.69 77 THR A O 1
ATOM 597 N N . ALA A 1 78 ? -13.022 -3.393 14.824 1.00 89.69 78 ALA A N 1
ATOM 598 C CA . ALA A 1 78 ? -14.100 -2.421 14.964 1.00 89.69 78 ALA A CA 1
ATOM 599 C C . ALA A 1 78 ? -13.837 -1.125 14.179 1.00 89.69 78 ALA A C 1
ATOM 601 O O . ALA A 1 78 ? -14.725 -0.644 13.480 1.00 89.69 78 ALA A O 1
ATOM 602 N N . LEU A 1 79 ? -12.617 -0.587 14.270 1.00 90.06 79 LEU A N 1
ATOM 603 C CA . LEU A 1 79 ? -12.187 0.582 13.503 1.00 90.06 79 LEU A CA 1
ATOM 604 C C . LEU A 1 79 ? -12.211 0.306 12.001 1.00 90.06 79 LEU A C 1
ATOM 606 O O . LEU A 1 79 ? -12.742 1.119 11.261 1.00 90.06 79 LEU A O 1
ATOM 610 N N . ALA A 1 80 ? -11.717 -0.855 11.564 1.00 91.19 80 ALA A N 1
ATOM 611 C CA . ALA A 1 80 ? -11.769 -1.263 10.165 1.00 91.19 80 ALA A CA 1
ATOM 612 C C . ALA A 1 80 ? -13.212 -1.269 9.643 1.00 91.19 80 ALA A C 1
ATOM 614 O O . ALA A 1 80 ? -13.489 -0.648 8.627 1.00 91.19 80 ALA A O 1
ATOM 615 N N . LYS A 1 81 ? -14.153 -1.887 10.371 1.00 90.75 81 LYS A N 1
ATOM 616 C CA . LYS A 1 81 ? -15.577 -1.884 9.992 1.00 90.75 81 LYS A CA 1
ATOM 617 C C . LYS A 1 81 ? -16.163 -0.478 9.907 1.00 90.75 81 LYS A C 1
ATOM 619 O O . LYS A 1 81 ? -16.916 -0.195 8.985 1.00 90.75 81 LYS A O 1
ATOM 624 N N . LEU A 1 82 ? -15.822 0.390 10.859 1.00 91.00 82 LEU A N 1
ATOM 625 C CA . LEU A 1 82 ? -16.309 1.766 10.870 1.00 91.00 82 LEU A CA 1
ATOM 626 C C . LEU A 1 82 ? -15.771 2.560 9.673 1.00 91.00 82 LEU A C 1
ATOM 628 O O . LEU A 1 82 ? -16.553 3.201 8.985 1.00 91.00 82 LEU A O 1
ATOM 632 N N . SER A 1 83 ? -14.470 2.462 9.388 1.00 92.75 83 SER A N 1
ATOM 633 C CA . SER A 1 83 ? -13.851 3.155 8.255 1.00 92.75 83 SER A CA 1
ATOM 634 C C . SER A 1 83 ? -14.299 2.596 6.900 1.00 92.75 83 SER A C 1
ATOM 636 O O . SER A 1 83 ? -14.431 3.355 5.949 1.00 92.75 83 SER A O 1
ATOM 638 N N . LEU A 1 84 ? -14.569 1.288 6.799 1.00 94.06 84 LEU A N 1
ATOM 639 C CA . LEU A 1 84 ? -15.125 0.662 5.590 1.00 94.06 84 LEU A CA 1
ATOM 640 C C . LEU A 1 84 ? -16.589 1.049 5.334 1.00 94.06 84 LEU A C 1
ATOM 642 O O . LEU A 1 84 ? -17.049 0.910 4.210 1.00 94.06 84 LEU A O 1
ATOM 646 N N . ALA A 1 85 ? -17.314 1.522 6.349 1.00 92.00 85 ALA A N 1
ATOM 647 C CA . ALA A 1 85 ? -18.699 1.982 6.240 1.00 92.00 85 ALA A CA 1
ATOM 648 C C . ALA A 1 85 ? -18.824 3.517 6.286 1.00 92.00 85 ALA A C 1
ATOM 650 O O . ALA A 1 85 ? -19.929 4.044 6.424 1.00 92.00 85 ALA A O 1
ATOM 651 N N . ASP A 1 86 ? -17.702 4.239 6.207 1.00 92.69 86 ASP A N 1
ATOM 652 C CA . ASP A 1 86 ? -17.685 5.697 6.293 1.00 92.69 86 ASP A CA 1
ATOM 653 C C . ASP A 1 86 ? -18.438 6.328 5.104 1.00 92.69 86 ASP A C 1
ATOM 655 O O . ASP A 1 86 ? -18.320 5.842 3.973 1.00 92.69 86 ASP A O 1
ATOM 659 N N . PRO A 1 87 ? -19.228 7.399 5.304 1.00 91.44 87 PRO A N 1
ATOM 660 C CA . PRO A 1 87 ? -19.904 8.077 4.200 1.00 91.44 87 PRO A CA 1
ATOM 661 C C . PRO A 1 87 ? -18.936 8.621 3.136 1.00 91.44 87 PRO A C 1
ATOM 663 O O . PRO A 1 87 ? -19.308 8.676 1.960 1.00 91.44 87 PRO A O 1
ATOM 666 N N . ASP A 1 88 ? -17.705 8.988 3.505 1.00 93.88 88 ASP A N 1
ATOM 667 C CA . ASP A 1 88 ? -16.701 9.503 2.576 1.00 93.88 88 ASP A CA 1
ATOM 668 C C . ASP A 1 88 ? -16.006 8.357 1.803 1.00 93.88 88 ASP A C 1
ATOM 670 O O . ASP A 1 88 ? -15.311 7.527 2.406 1.00 93.88 88 ASP A O 1
ATOM 674 N N . PRO A 1 89 ? -16.131 8.294 0.460 1.00 96.00 89 PRO A N 1
ATOM 675 C CA . PRO A 1 89 ? -15.455 7.277 -0.347 1.00 96.00 89 PRO A CA 1
ATOM 676 C C . PRO A 1 89 ? -13.927 7.312 -0.216 1.00 96.00 89 PRO A C 1
ATOM 678 O O . PRO A 1 89 ? -13.292 6.264 -0.328 1.00 96.00 89 PRO A O 1
ATOM 681 N N . ALA A 1 90 ? -13.318 8.470 0.056 1.00 96.19 90 ALA A N 1
ATOM 682 C CA . ALA A 1 90 ? -11.874 8.562 0.256 1.00 96.19 90 ALA A CA 1
ATOM 683 C C . ALA A 1 90 ? -11.434 7.830 1.534 1.00 96.19 90 ALA A C 1
ATOM 685 O O . ALA A 1 90 ? -10.416 7.132 1.526 1.00 96.19 90 ALA A O 1
ATOM 686 N N . VAL A 1 91 ? -12.225 7.927 2.609 1.00 94.56 91 VAL A N 1
ATOM 687 C CA . VAL A 1 91 ? -11.975 7.216 3.872 1.00 94.56 91 VAL A CA 1
ATOM 688 C C . VAL A 1 91 ? -12.143 5.712 3.678 1.00 94.56 91 VAL A C 1
ATOM 690 O O . VAL A 1 91 ? -11.267 4.946 4.088 1.00 94.56 91 VAL A O 1
ATOM 693 N N . ARG A 1 92 ? -13.208 5.282 2.987 1.00 96.06 92 ARG A N 1
ATOM 694 C CA . ARG A 1 92 ? -13.424 3.860 2.677 1.00 96.06 92 ARG A CA 1
ATOM 695 C C . ARG A 1 92 ? -12.290 3.286 1.837 1.00 96.06 92 ARG A C 1
ATOM 697 O O . ARG A 1 92 ? -11.737 2.249 2.190 1.00 96.06 92 ARG A O 1
ATOM 704 N N . ARG A 1 93 ? -11.889 3.981 0.767 1.00 96.38 93 ARG A N 1
ATOM 705 C CA . ARG A 1 93 ? -10.765 3.588 -0.095 1.00 96.38 93 ARG A CA 1
ATOM 706 C C . ARG A 1 93 ? -9.477 3.408 0.711 1.00 96.38 93 ARG A C 1
ATOM 708 O O . ARG A 1 93 ? -8.868 2.345 0.639 1.00 96.38 93 ARG A O 1
ATOM 715 N N . ALA A 1 94 ? -9.111 4.406 1.517 1.00 95.19 94 ALA A N 1
ATOM 716 C CA . ALA A 1 94 ? -7.916 4.354 2.356 1.00 95.19 94 ALA A CA 1
ATOM 717 C C . ALA A 1 94 ? -7.967 3.207 3.380 1.00 95.19 94 ALA A C 1
ATOM 719 O O . ALA A 1 94 ? -6.948 2.571 3.647 1.00 95.19 94 ALA A O 1
ATOM 720 N N . ALA A 1 95 ? -9.148 2.908 3.930 1.00 95.12 95 ALA A N 1
ATOM 721 C CA . ALA A 1 95 ? -9.335 1.776 4.831 1.00 95.12 95 ALA A CA 1
ATOM 722 C C . ALA A 1 95 ? -9.084 0.436 4.127 1.00 95.12 95 ALA A C 1
ATOM 724 O O . ALA A 1 95 ? -8.417 -0.431 4.690 1.00 95.12 95 ALA A O 1
ATOM 725 N N . VAL A 1 96 ? -9.575 0.271 2.894 1.00 96.06 96 VAL A N 1
ATOM 726 C CA . VAL A 1 96 ? -9.320 -0.937 2.097 1.00 96.06 96 VAL A CA 1
ATOM 727 C C . VAL A 1 96 ? -7.829 -1.087 1.803 1.0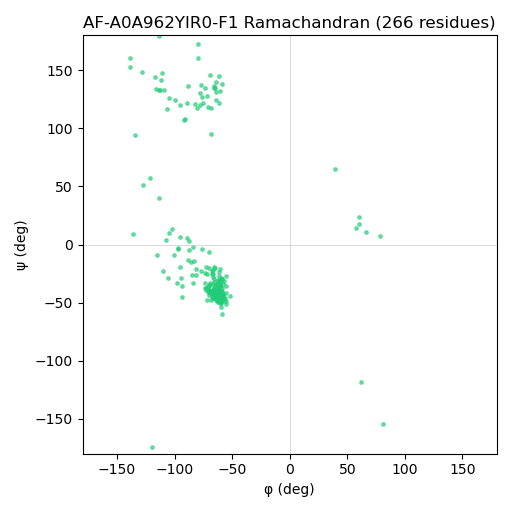0 96.06 96 VAL A C 1
ATOM 729 O O . VAL A 1 96 ? -7.281 -2.159 2.058 1.00 96.06 96 VAL A O 1
ATOM 732 N N . ASP A 1 97 ? -7.164 -0.024 1.341 1.00 94.25 97 ASP A N 1
ATOM 733 C CA . ASP A 1 97 ? -5.721 -0.038 1.066 1.00 94.25 97 ASP A CA 1
ATOM 734 C C . ASP A 1 97 ? -4.925 -0.432 2.328 1.00 94.25 97 ASP A C 1
ATOM 736 O O . ASP A 1 97 ? -4.105 -1.347 2.291 1.00 94.25 97 ASP A O 1
ATOM 740 N N . GLN A 1 98 ? -5.249 0.153 3.488 1.00 92.94 98 GLN A N 1
ATOM 741 C CA . GLN A 1 98 ? -4.590 -0.175 4.756 1.00 92.94 98 GLN A CA 1
ATOM 742 C C . GLN A 1 98 ? -4.786 -1.640 5.184 1.00 92.94 98 GLN A C 1
ATOM 744 O O . GLN A 1 98 ? -3.873 -2.235 5.772 1.00 92.94 98 GLN A O 1
ATOM 749 N N . ILE A 1 99 ? -5.969 -2.211 4.936 1.00 94.12 99 ILE A N 1
ATOM 750 C CA . ILE A 1 99 ? -6.265 -3.619 5.236 1.00 94.12 99 ILE A CA 1
ATOM 751 C C . ILE A 1 99 ? -5.501 -4.541 4.283 1.00 94.12 99 ILE A C 1
ATOM 753 O O . ILE A 1 99 ? -4.977 -5.557 4.734 1.00 94.12 99 ILE A O 1
ATOM 757 N N . ILE A 1 100 ? -5.402 -4.195 2.996 1.00 93.31 100 ILE A N 1
ATOM 758 C CA . ILE A 1 100 ? -4.625 -4.968 2.019 1.00 93.31 100 ILE A CA 1
ATOM 759 C C . ILE A 1 100 ? -3.132 -4.924 2.361 1.00 93.31 100 ILE A C 1
ATOM 761 O O . ILE A 1 100 ? -2.487 -5.966 2.381 1.00 93.31 100 ILE A O 1
ATOM 765 N N . ASP A 1 101 ? -2.586 -3.764 2.718 1.00 90.94 101 ASP A N 1
ATOM 766 C CA . ASP A 1 101 ? -1.166 -3.636 3.070 1.00 90.94 101 ASP A CA 1
ATOM 767 C C . ASP A 1 101 ? -0.797 -4.404 4.353 1.00 90.94 101 ASP A C 1
ATOM 769 O O . ASP A 1 101 ? 0.332 -4.870 4.507 1.00 90.94 101 ASP A O 1
ATOM 773 N N . ASN A 1 102 ? -1.745 -4.561 5.286 1.00 88.81 102 ASN A N 1
ATOM 774 C CA . ASN A 1 102 ? -1.553 -5.261 6.562 1.00 88.81 102 ASN A CA 1
ATOM 775 C C . ASN A 1 102 ? -2.389 -6.545 6.654 1.00 88.81 102 ASN A C 1
ATOM 777 O O . ASN A 1 102 ? -2.955 -6.852 7.706 1.00 88.81 102 ASN A O 1
ATOM 781 N N . PHE A 1 103 ? -2.474 -7.281 5.548 1.00 88.25 103 PHE A N 1
ATOM 782 C CA . PHE A 1 103 ? -3.413 -8.384 5.391 1.00 88.25 103 PHE A CA 1
ATOM 783 C C . PHE A 1 103 ? -3.212 -9.530 6.397 1.00 88.25 103 PHE A C 1
ATOM 785 O O . PHE A 1 103 ? -2.164 -10.190 6.421 1.00 88.25 103 PHE A O 1
ATOM 792 N N . ASP A 1 104 ? -4.258 -9.834 7.167 1.00 86.31 104 ASP A N 1
ATOM 793 C CA . ASP A 1 104 ? -4.306 -10.917 8.150 1.00 86.31 104 ASP A CA 1
ATOM 794 C C . ASP A 1 104 ? -5.402 -11.960 7.841 1.00 86.31 104 ASP A C 1
ATOM 796 O O . ASP A 1 104 ? -6.017 -11.959 6.775 1.00 86.31 104 ASP A O 1
ATOM 800 N N . ALA A 1 105 ? -5.595 -12.920 8.751 1.00 81.06 105 ALA A N 1
ATOM 801 C CA . ALA A 1 105 ? -6.553 -14.011 8.567 1.00 81.06 105 ALA A CA 1
ATOM 802 C C . ALA A 1 105 ? -8.024 -13.546 8.558 1.00 81.06 105 ALA A C 1
ATOM 804 O O . ALA A 1 105 ? -8.860 -14.214 7.955 1.00 81.06 105 ALA A O 1
ATOM 805 N N . ASP A 1 106 ? -8.336 -12.416 9.200 1.00 86.19 106 ASP A N 1
ATOM 806 C CA . ASP A 1 106 ? -9.699 -11.887 9.312 1.00 86.19 106 ASP A CA 1
ATOM 807 C C . ASP A 1 106 ? -9.995 -10.845 8.212 1.00 86.19 106 ASP A C 1
ATOM 809 O O . ASP A 1 106 ? -11.161 -10.591 7.897 1.00 86.19 106 ASP A O 1
ATOM 813 N N . SER A 1 107 ? -8.957 -10.262 7.593 1.00 91.81 107 SER A N 1
ATOM 814 C CA . SER A 1 107 ? -9.063 -9.244 6.535 1.00 91.81 107 SER A CA 1
ATOM 815 C C . SER A 1 107 ? -9.972 -9.656 5.375 1.00 91.81 107 SER A C 1
ATOM 817 O O . SER A 1 107 ? -10.812 -8.862 4.954 1.00 91.81 107 SER A O 1
ATOM 819 N N . ALA A 1 108 ? -9.855 -10.894 4.882 1.00 92.62 108 ALA A N 1
ATOM 820 C CA . ALA A 1 108 ? -10.660 -11.367 3.752 1.00 92.62 108 ALA A CA 1
ATOM 821 C C . ALA A 1 108 ? -12.163 -11.328 4.039 1.00 92.62 108 ALA A C 1
ATOM 823 O O . ALA A 1 108 ? -12.933 -10.825 3.223 1.00 92.62 108 ALA A O 1
ATOM 824 N N . ALA A 1 109 ? -12.577 -11.832 5.204 1.00 91.75 109 ALA A N 1
ATOM 825 C CA . ALA A 1 109 ? -13.984 -11.867 5.582 1.00 91.75 109 ALA A CA 1
ATOM 826 C C . ALA A 1 109 ? -14.549 -10.451 5.767 1.00 91.75 109 ALA A C 1
ATOM 828 O O . ALA A 1 109 ? -15.670 -10.179 5.345 1.00 91.75 109 ALA A O 1
ATOM 829 N N . LEU A 1 110 ? -13.759 -9.537 6.345 1.00 92.69 110 LEU A N 1
ATOM 830 C CA . LEU A 1 110 ? -14.153 -8.136 6.517 1.00 92.69 110 LEU A CA 1
ATOM 831 C C . LEU A 1 110 ? -14.360 -7.423 5.178 1.00 92.69 110 LEU A C 1
ATOM 833 O O . LEU A 1 110 ? -15.349 -6.713 5.013 1.00 92.69 110 LEU A O 1
ATOM 837 N N . LEU A 1 111 ? -13.444 -7.614 4.227 1.00 95.75 111 LEU A N 1
ATOM 838 C CA . LEU A 1 111 ? -13.545 -6.994 2.907 1.00 95.75 111 LEU A CA 1
ATOM 839 C C . LEU A 1 111 ? -14.668 -7.609 2.066 1.00 95.75 111 LEU A C 1
ATOM 841 O O . LEU A 1 111 ? -15.353 -6.876 1.362 1.00 95.75 111 LEU A O 1
ATOM 845 N N . ALA A 1 112 ? -14.904 -8.919 2.172 1.00 94.00 112 ALA A N 1
ATOM 846 C CA . ALA A 1 112 ? -16.019 -9.579 1.495 1.00 94.00 112 ALA A CA 1
ATOM 847 C C . ALA A 1 112 ? -17.385 -9.071 1.995 1.00 94.00 112 ALA A C 1
ATOM 849 O O . ALA A 1 112 ? -18.266 -8.777 1.187 1.00 94.00 112 ALA A O 1
ATOM 850 N N . ASP A 1 113 ? -17.544 -8.927 3.316 1.00 93.50 113 ASP A N 1
ATOM 851 C CA . ASP A 1 113 ? -18.755 -8.375 3.937 1.00 93.50 113 ASP A CA 1
ATOM 852 C C . ASP A 1 113 ? -18.987 -6.923 3.489 1.00 93.50 113 ASP A C 1
ATOM 854 O O . ASP A 1 113 ? -20.060 -6.585 2.985 1.00 93.50 113 ASP A O 1
ATOM 858 N N . ALA A 1 114 ? -17.948 -6.082 3.548 1.00 94.69 114 ALA A N 1
ATOM 859 C CA . ALA A 1 114 ? -18.027 -4.689 3.109 1.00 94.69 114 ALA A CA 1
ATOM 860 C C . ALA A 1 114 ? -18.334 -4.554 1.603 1.00 94.69 114 ALA A C 1
ATOM 862 O O . ALA A 1 114 ? -19.193 -3.760 1.219 1.00 94.69 114 ALA A O 1
ATOM 863 N N . ALA A 1 115 ? -17.723 -5.383 0.748 1.00 95.31 115 ALA A N 1
ATOM 864 C CA . ALA A 1 115 ? -17.951 -5.361 -0.699 1.00 95.31 115 ALA A CA 1
ATOM 865 C C . ALA A 1 115 ? -19.421 -5.604 -1.080 1.00 95.31 115 ALA A C 1
ATOM 867 O O . ALA A 1 115 ? -19.885 -5.086 -2.096 1.00 95.31 115 ALA A O 1
ATOM 868 N N . SER A 1 116 ? -20.163 -6.370 -0.271 1.00 93.56 116 SER A N 1
ATOM 869 C CA . SER A 1 116 ? -21.576 -6.683 -0.530 1.00 93.56 116 SER A CA 1
ATOM 870 C C . SER A 1 116 ? -22.508 -5.471 -0.411 1.00 93.56 116 SER A C 1
ATOM 872 O O . SER A 1 116 ? -23.585 -5.458 -1.009 1.00 93.56 116 SER A O 1
ATOM 874 N N . THR A 1 117 ? -22.087 -4.446 0.334 1.00 93.62 117 THR A N 1
ATOM 875 C CA . THR A 1 117 ? -22.869 -3.229 0.601 1.00 93.62 117 THR A CA 1
ATOM 876 C C . THR A 1 117 ? -22.240 -1.966 0.009 1.00 93.62 117 THR A C 1
ATOM 878 O O . THR A 1 117 ? -22.896 -0.926 -0.039 1.00 93.62 117 THR A O 1
ATOM 881 N N . GLU A 1 118 ? -21.006 -2.047 -0.500 1.00 96.38 118 GLU A N 1
ATOM 882 C CA . GLU A 1 118 ? -20.319 -0.927 -1.141 1.00 96.38 118 GLU A CA 1
ATOM 883 C C . GLU A 1 118 ? -21.028 -0.484 -2.426 1.00 96.38 118 GLU A C 1
ATOM 885 O O . GLU A 1 118 ? -21.384 -1.293 -3.286 1.00 96.38 118 GLU A O 1
ATOM 890 N N . SER A 1 119 ? -21.182 0.827 -2.585 1.00 95.06 119 SER A N 1
ATOM 891 C CA . SER A 1 119 ? -21.852 1.452 -3.728 1.00 95.06 119 SER A CA 1
ATOM 892 C C . SER A 1 119 ? -20.882 1.841 -4.847 1.00 95.06 119 SER A C 1
ATOM 894 O O . SER A 1 119 ? -21.227 1.697 -6.020 1.00 95.06 119 SER A O 1
ATOM 896 N N . ASP A 1 120 ? -19.670 2.281 -4.500 1.00 97.31 120 ASP A N 1
ATOM 897 C CA . ASP A 1 120 ? -18.641 2.685 -5.456 1.00 97.31 120 ASP A CA 1
ATOM 898 C C . ASP A 1 120 ? -18.008 1.453 -6.116 1.00 97.31 120 ASP A C 1
ATOM 900 O O . ASP A 1 120 ? -17.447 0.584 -5.446 1.00 97.31 120 ASP A O 1
ATOM 904 N N . ALA A 1 121 ? -18.088 1.377 -7.446 1.00 96.06 121 ALA A N 1
ATOM 905 C CA . ALA A 1 121 ? -17.594 0.230 -8.205 1.00 96.06 121 ALA A CA 1
ATOM 906 C C . ALA A 1 121 ? -16.081 0.011 -8.039 1.00 96.06 121 ALA A C 1
ATOM 908 O O . ALA A 1 121 ? -15.644 -1.131 -7.923 1.00 96.06 121 ALA A O 1
ATOM 909 N N . THR A 1 122 ? -15.298 1.089 -7.969 1.00 95.19 122 THR A N 1
ATOM 910 C CA . THR A 1 122 ? -13.835 1.028 -7.849 1.00 95.19 122 THR A CA 1
ATOM 911 C C . THR A 1 122 ? -13.426 0.535 -6.465 1.00 95.19 122 THR A C 1
ATOM 913 O O . THR A 1 122 ? -12.498 -0.259 -6.321 1.00 95.19 122 THR A O 1
ATOM 916 N N . ILE A 1 123 ? -14.114 1.005 -5.420 1.00 96.75 123 ILE A N 1
ATOM 917 C CA . ILE A 1 123 ? -13.858 0.561 -4.043 1.00 96.75 123 ILE A CA 1
ATOM 918 C C . ILE A 1 123 ? -14.309 -0.890 -3.873 1.00 96.75 123 ILE A C 1
ATOM 920 O O . ILE A 1 123 ? -13.582 -1.686 -3.282 1.00 96.75 123 ILE A O 1
ATOM 924 N N . ARG A 1 124 ? -15.461 -1.261 -4.444 1.00 96.69 124 ARG A N 1
ATOM 925 C CA . ARG A 1 124 ? -15.960 -2.641 -4.424 1.00 96.69 124 ARG A CA 1
ATOM 926 C C . ARG A 1 124 ? -14.987 -3.602 -5.104 1.00 96.69 124 ARG A C 1
ATOM 928 O O . ARG A 1 124 ? -14.717 -4.673 -4.564 1.00 96.69 124 ARG A O 1
ATOM 935 N N . GLU A 1 125 ? -14.438 -3.217 -6.253 1.00 94.69 125 GLU A N 1
ATOM 936 C CA . GLU A 1 125 ? -13.402 -3.985 -6.946 1.00 94.69 125 GLU A CA 1
ATOM 937 C C . GLU A 1 125 ? -12.165 -4.161 -6.054 1.00 94.69 125 GLU A C 1
ATOM 939 O O . GLU A 1 125 ? -11.703 -5.282 -5.849 1.00 94.69 125 GLU A O 1
ATOM 944 N N . LEU A 1 126 ? -11.687 -3.090 -5.418 1.00 95.00 126 LEU A N 1
ATOM 945 C CA . LEU A 1 126 ? -10.547 -3.171 -4.505 1.00 95.00 126 LEU A CA 1
ATOM 946 C C . LEU A 1 126 ? -10.819 -4.074 -3.285 1.00 95.00 126 LEU A C 1
ATOM 948 O O . LEU A 1 126 ? -9.966 -4.878 -2.906 1.00 95.00 126 LEU A O 1
ATOM 952 N N . MET A 1 127 ? -12.013 -3.994 -2.692 1.00 96.00 127 MET A N 1
ATOM 953 C CA . MET A 1 127 ? -12.426 -4.900 -1.615 1.00 96.00 127 MET A CA 1
ATOM 954 C C . MET A 1 127 ? -12.461 -6.355 -2.097 1.00 96.00 127 MET A C 1
ATOM 956 O O . MET A 1 127 ? -12.022 -7.247 -1.372 1.00 96.00 127 MET A O 1
ATOM 960 N N . SER A 1 128 ? -12.922 -6.603 -3.328 1.00 95.00 128 SER A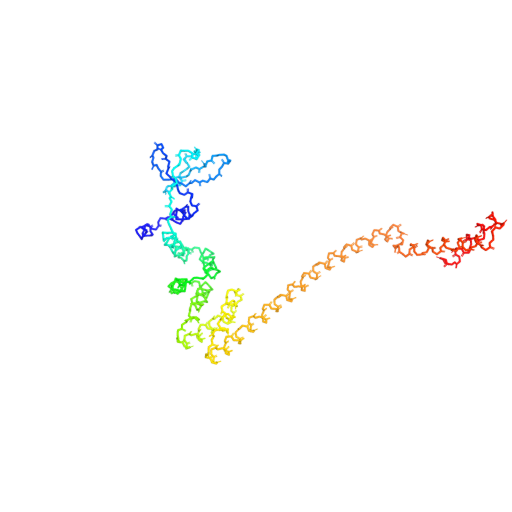 N 1
ATOM 961 C CA . SER A 1 128 ? -12.941 -7.945 -3.920 1.00 95.00 128 SER A CA 1
ATOM 962 C C . SER A 1 128 ? -11.533 -8.504 -4.150 1.00 95.00 128 SER A C 1
ATOM 964 O O . SER A 1 128 ? -11.292 -9.673 -3.851 1.00 95.00 128 SER A O 1
ATOM 966 N N . ILE A 1 129 ? -10.577 -7.658 -4.558 1.00 94.81 129 ILE A N 1
ATOM 967 C CA . ILE A 1 129 ? -9.156 -8.016 -4.661 1.00 94.81 129 ILE A CA 1
ATOM 968 C C . ILE A 1 129 ? -8.635 -8.450 -3.291 1.00 94.81 129 ILE A C 1
ATOM 970 O O . ILE A 1 129 ? -8.049 -9.524 -3.164 1.00 94.81 129 ILE A O 1
ATOM 974 N N . GLY A 1 130 ? -8.879 -7.656 -2.246 1.00 94.44 130 GLY A N 1
ATOM 975 C CA . GLY A 1 130 ? -8.449 -8.013 -0.897 1.00 94.44 130 GLY A CA 1
ATOM 976 C C . GLY A 1 130 ? -9.132 -9.280 -0.367 1.00 94.44 130 GLY A C 1
ATOM 977 O O . GLY A 1 130 ? -8.466 -10.142 0.199 1.00 94.44 130 GLY A O 1
ATOM 978 N N . ALA A 1 131 ? -10.431 -9.474 -0.605 1.00 94.50 131 ALA A N 1
ATOM 979 C CA . ALA A 1 131 ? -11.118 -10.719 -0.255 1.00 94.50 131 ALA A CA 1
ATOM 980 C C . ALA A 1 131 ? -10.496 -11.940 -0.964 1.00 94.50 131 ALA A C 1
ATOM 982 O O . ALA A 1 131 ? -10.240 -12.969 -0.330 1.00 94.50 131 ALA A O 1
ATOM 983 N N . ALA A 1 132 ? -10.169 -11.802 -2.253 1.00 95.38 132 ALA A N 1
ATOM 984 C CA . ALA A 1 132 ? -9.525 -12.842 -3.048 1.00 95.38 132 ALA A CA 1
ATOM 985 C C . ALA A 1 132 ? -8.127 -13.217 -2.522 1.00 95.38 132 ALA A C 1
ATOM 987 O O . ALA A 1 132 ? -7.762 -14.391 -2.570 1.00 95.38 132 ALA A O 1
ATOM 988 N N . LEU A 1 133 ? -7.369 -12.285 -1.925 1.00 94.44 133 LEU A N 1
ATOM 989 C CA . LEU A 1 133 ? -6.071 -12.605 -1.307 1.00 94.44 133 LEU A CA 1
ATOM 990 C C . LEU A 1 133 ? -6.172 -13.673 -0.208 1.00 94.44 133 LEU A C 1
ATOM 992 O O . LEU A 1 133 ? -5.258 -14.486 -0.059 1.00 94.44 133 LEU A O 1
ATOM 996 N N . GLY A 1 134 ? -7.271 -13.700 0.553 1.00 92.44 134 GLY A N 1
ATOM 997 C CA . GLY A 1 134 ? -7.507 -14.753 1.546 1.00 92.44 134 GLY A CA 1
ATOM 998 C C . GLY A 1 134 ? -7.869 -16.092 0.908 1.00 92.44 134 GLY A C 1
ATOM 999 O O . GLY A 1 134 ? -7.404 -17.137 1.364 1.00 92.44 134 GLY A O 1
ATOM 1000 N N . ALA A 1 135 ? -8.636 -16.054 -0.184 1.00 92.69 135 ALA A N 1
ATOM 1001 C CA . ALA A 1 135 ? -9.067 -17.233 -0.931 1.00 92.69 135 ALA A CA 1
ATOM 1002 C C . ALA A 1 135 ? -7.906 -17.989 -1.609 1.00 92.69 135 ALA A C 1
ATOM 1004 O O . ALA A 1 135 ? -8.034 -19.184 -1.873 1.00 92.69 135 ALA A O 1
ATOM 1005 N N . LEU A 1 136 ? -6.743 -17.351 -1.801 1.00 93.19 136 LEU A N 1
ATOM 1006 C CA . LEU A 1 136 ? -5.522 -18.013 -2.283 1.00 93.19 136 LEU A CA 1
ATOM 1007 C C . LEU A 1 136 ? -5.018 -19.136 -1.361 1.00 93.19 136 LEU A C 1
ATOM 1009 O O . LEU A 1 136 ? -4.285 -20.001 -1.825 1.00 93.19 136 LEU A O 1
ATOM 1013 N N . ASN A 1 137 ? -5.401 -19.143 -0.080 1.00 89.75 137 ASN A N 1
ATOM 1014 C CA . ASN A 1 137 ? -5.039 -20.211 0.862 1.00 89.75 137 ASN A CA 1
ATOM 1015 C C . ASN A 1 137 ? -6.129 -21.291 0.998 1.00 89.75 137 ASN A C 1
ATOM 1017 O O . ASN A 1 137 ? -6.022 -22.142 1.877 1.00 89.75 137 ASN A O 1
ATOM 1021 N N . SER A 1 138 ? -7.198 -21.236 0.193 1.00 91.81 138 SER A N 1
ATOM 1022 C CA . SER A 1 138 ? -8.276 -22.232 0.237 1.00 91.81 138 SER A CA 1
ATOM 1023 C C . SER A 1 138 ? -7.747 -23.626 -0.101 1.00 91.81 138 SER A C 1
ATOM 1025 O O . SER A 1 138 ? -6.884 -23.764 -0.966 1.00 91.81 138 SER A O 1
ATOM 1027 N N . GLU A 1 139 ? -8.295 -24.668 0.526 1.00 91.56 139 GLU A N 1
ATOM 1028 C CA . GLU A 1 139 ? -7.983 -26.064 0.182 1.00 91.56 139 GLU A CA 1
ATOM 1029 C C . GLU A 1 139 ? -8.487 -26.432 -1.225 1.00 91.56 139 GLU A C 1
ATOM 1031 O O . GLU A 1 139 ? -7.879 -27.249 -1.918 1.00 91.56 139 GLU A O 1
ATOM 1036 N N . ASP A 1 140 ? -9.545 -25.769 -1.694 1.00 94.38 140 ASP A N 1
ATOM 1037 C CA . ASP A 1 140 ? -10.143 -25.998 -3.007 1.00 94.38 140 ASP A CA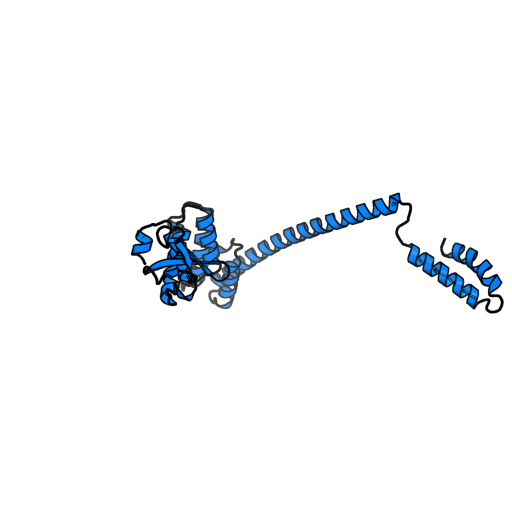 1
ATOM 1038 C C . ASP A 1 140 ? -9.396 -25.255 -4.129 1.00 94.38 140 ASP A C 1
ATOM 1040 O O . ASP A 1 140 ? -9.313 -24.022 -4.147 1.00 94.38 140 ASP A O 1
ATOM 1044 N N . SER A 1 141 ? -8.896 -26.018 -5.105 1.00 95.12 141 SER A N 1
ATOM 1045 C CA . SER A 1 141 ? -8.200 -25.492 -6.284 1.00 95.12 141 SER A CA 1
ATOM 1046 C C . SER A 1 141 ? -9.079 -24.561 -7.124 1.00 95.12 141 SER A C 1
ATOM 1048 O O . SER A 1 141 ? -8.563 -23.588 -7.675 1.00 95.12 141 SER A O 1
ATOM 1050 N N . ALA A 1 142 ? -10.392 -24.805 -7.219 1.00 96.00 142 ALA A N 1
ATOM 1051 C CA . ALA A 1 142 ? -11.283 -23.953 -8.011 1.00 96.00 142 ALA A CA 1
ATOM 1052 C C . ALA A 1 142 ? -11.419 -22.553 -7.388 1.00 96.00 142 ALA A C 1
ATOM 1054 O O . ALA A 1 142 ? -11.313 -21.544 -8.088 1.00 96.00 142 ALA A O 1
ATOM 1055 N N . THR A 1 143 ? -11.548 -22.489 -6.061 1.00 95.50 143 THR A N 1
ATOM 1056 C CA . THR A 1 143 ? -11.532 -21.243 -5.283 1.00 95.50 143 THR A CA 1
ATOM 1057 C C . THR A 1 143 ? -10.221 -20.473 -5.470 1.00 95.50 143 THR A C 1
ATOM 1059 O O . THR A 1 143 ? -10.248 -19.261 -5.693 1.00 95.50 143 THR A O 1
ATOM 1062 N N . ARG A 1 144 ? -9.067 -21.160 -5.445 1.00 95.81 144 ARG A N 1
ATOM 1063 C CA . ARG A 1 144 ? -7.762 -20.519 -5.692 1.00 95.81 144 ARG A CA 1
ATOM 1064 C C . ARG A 1 144 ? -7.649 -19.965 -7.115 1.00 95.81 144 ARG A C 1
ATOM 1066 O O . ARG A 1 144 ? -7.143 -18.860 -7.291 1.00 95.81 144 ARG A O 1
ATOM 1073 N N . LEU A 1 145 ? -8.149 -20.682 -8.124 1.00 97.06 145 LEU A N 1
ATOM 1074 C CA . LEU A 1 145 ? -8.168 -20.200 -9.512 1.00 97.06 145 LEU A CA 1
ATOM 1075 C C . LEU A 1 145 ? -9.038 -18.951 -9.685 1.00 97.06 145 LEU A C 1
ATOM 1077 O O . LEU A 1 145 ? -8.585 -17.988 -10.299 1.00 97.06 145 LEU A O 1
ATOM 1081 N N . ALA A 1 146 ? -10.243 -18.935 -9.110 1.00 96.62 146 ALA A N 1
ATOM 1082 C CA . ALA A 1 146 ? -11.121 -17.763 -9.149 1.00 96.62 146 ALA A CA 1
ATOM 1083 C C . ALA A 1 146 ? -10.491 -16.546 -8.445 1.00 96.62 146 ALA A C 1
ATOM 1085 O O . ALA A 1 146 ? -10.600 -15.412 -8.914 1.00 96.62 146 ALA A O 1
ATOM 1086 N N . ALA A 1 147 ? -9.776 -16.782 -7.341 1.00 96.38 147 ALA A N 1
ATOM 1087 C CA . ALA A 1 147 ? -9.039 -15.737 -6.643 1.00 96.38 147 ALA A CA 1
ATOM 1088 C C . ALA A 1 147 ? -7.900 -15.158 -7.497 1.00 96.38 147 ALA A C 1
ATOM 1090 O O . ALA A 1 147 ? -7.749 -13.941 -7.561 1.00 96.38 147 ALA A O 1
ATOM 1091 N N . ILE A 1 148 ? -7.132 -16.009 -8.189 1.00 97.56 148 ILE A N 1
ATOM 1092 C CA . ILE A 1 148 ? -6.083 -15.565 -9.120 1.00 97.56 148 ILE A CA 1
ATOM 1093 C C . ILE A 1 148 ? -6.687 -14.720 -10.245 1.00 97.56 148 ILE A C 1
ATOM 1095 O O . ILE A 1 148 ? -6.149 -13.659 -10.552 1.00 97.56 148 ILE A O 1
ATOM 1099 N N . ASP A 1 149 ? -7.810 -15.154 -10.818 1.00 96.81 149 ASP A N 1
ATOM 1100 C CA . ASP A 1 149 ? -8.500 -14.426 -11.888 1.00 96.81 149 ASP A CA 1
ATOM 1101 C C . ASP A 1 149 ? -8.951 -13.025 -11.437 1.00 96.81 149 ASP A C 1
ATOM 1103 O O . ASP A 1 149 ? -8.809 -12.055 -12.176 1.00 96.81 149 ASP A O 1
ATOM 1107 N N . THR A 1 150 ? -9.384 -12.897 -10.178 1.00 96.19 150 THR A N 1
ATOM 1108 C CA . THR A 1 150 ? -9.797 -11.616 -9.578 1.00 96.19 150 THR A CA 1
ATOM 1109 C C . THR A 1 150 ? -8.618 -10.654 -9.367 1.00 96.19 150 THR A C 1
ATOM 1111 O O . THR A 1 150 ? -8.780 -9.443 -9.482 1.00 96.19 150 THR A O 1
ATOM 1114 N N . ILE A 1 151 ? -7.421 -11.160 -9.043 1.00 95.69 151 ILE A N 1
ATOM 1115 C CA . ILE A 1 151 ? -6.269 -10.316 -8.664 1.00 95.69 151 ILE A CA 1
ATOM 1116 C C . ILE A 1 151 ? -5.251 -10.100 -9.791 1.00 95.69 151 ILE A C 1
ATOM 1118 O O . ILE A 1 151 ? -4.344 -9.286 -9.624 1.00 95.69 151 ILE A O 1
ATOM 1122 N N . GLN A 1 152 ? -5.366 -10.806 -10.920 1.00 95.06 152 GLN A N 1
ATOM 1123 C CA . GLN A 1 152 ? -4.338 -10.841 -11.976 1.00 95.06 152 GLN A CA 1
ATOM 1124 C C . GLN A 1 152 ? -4.029 -9.484 -12.626 1.00 95.06 152 GLN A C 1
ATOM 1126 O O . GLN A 1 152 ? -2.938 -9.295 -13.162 1.00 95.06 152 GLN A O 1
ATOM 1131 N N . ASP A 1 153 ? -4.969 -8.541 -12.581 1.00 93.25 153 ASP A N 1
ATOM 1132 C CA . ASP A 1 153 ? -4.807 -7.193 -13.131 1.00 93.25 153 ASP A CA 1
ATOM 1133 C C . ASP A 1 153 ? -4.396 -6.156 -12.072 1.00 93.25 153 ASP A C 1
ATOM 1135 O O . ASP A 1 153 ? -4.132 -4.997 -12.401 1.00 93.25 153 ASP A O 1
ATOM 1139 N N . SER A 1 154 ? -4.294 -6.560 -10.802 1.00 92.50 154 SER A N 1
ATOM 1140 C CA . SER A 1 154 ? -3.957 -5.6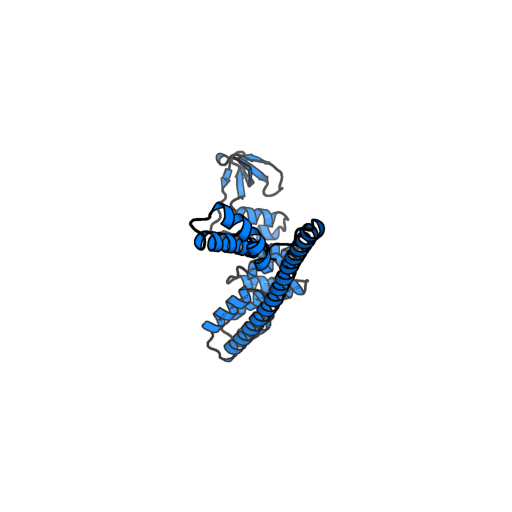59 -9.705 1.00 92.50 154 SER A CA 1
ATOM 1141 C C . SER A 1 154 ? -2.462 -5.347 -9.654 1.00 92.50 154 SER A C 1
ATOM 1143 O O . SER A 1 154 ? -1.611 -6.234 -9.617 1.00 92.50 154 SER A O 1
ATOM 1145 N N . LEU A 1 155 ? -2.135 -4.056 -9.572 1.00 91.38 155 LEU A N 1
ATOM 1146 C CA . LEU A 1 155 ? -0.761 -3.571 -9.396 1.00 91.38 155 LEU A CA 1
ATOM 1147 C C . LEU A 1 155 ? -0.353 -3.434 -7.920 1.00 91.38 155 LEU A C 1
ATOM 1149 O O . LEU A 1 155 ? 0.738 -2.937 -7.630 1.00 91.38 155 LEU A O 1
ATOM 1153 N N . ASN A 1 156 ? -1.203 -3.857 -6.977 1.00 90.81 156 ASN A N 1
ATOM 1154 C CA . ASN A 1 156 ? -0.890 -3.756 -5.556 1.00 90.81 156 ASN A CA 1
ATOM 1155 C C . ASN A 1 156 ? 0.335 -4.645 -5.205 1.00 90.81 156 ASN A C 1
ATOM 1157 O O . ASN A 1 156 ? 0.378 -5.822 -5.583 1.00 90.81 156 ASN A O 1
ATOM 1161 N N . PRO A 1 157 ? 1.354 -4.126 -4.487 1.00 91.69 157 PRO A N 1
ATOM 1162 C CA . PRO A 1 157 ? 2.525 -4.907 -4.086 1.00 91.69 157 PRO A CA 1
ATOM 1163 C C . PRO A 1 157 ? 2.203 -6.188 -3.305 1.00 91.69 157 PRO A C 1
ATOM 1165 O O . PRO A 1 157 ? 2.871 -7.201 -3.517 1.00 91.69 157 PRO A O 1
ATOM 1168 N N . GLU A 1 158 ? 1.173 -6.180 -2.457 1.00 92.38 158 GLU A N 1
ATOM 1169 C CA . GLU A 1 158 ? 0.795 -7.349 -1.659 1.00 92.38 158 GLU A CA 1
ATOM 1170 C C . GLU A 1 158 ? 0.271 -8.496 -2.532 1.00 92.38 158 GLU A C 1
ATOM 1172 O O . GLU A 1 158 ? 0.569 -9.661 -2.265 1.00 92.38 158 GLU A O 1
ATOM 1177 N N . VAL A 1 159 ? -0.416 -8.191 -3.638 1.00 94.38 159 VAL A N 1
ATOM 1178 C CA . VAL A 1 159 ? -0.856 -9.202 -4.616 1.00 94.38 159 VAL A CA 1
ATOM 1179 C C . VAL A 1 159 ? 0.346 -9.963 -5.171 1.00 94.38 159 VAL A C 1
ATOM 1181 O O . VAL A 1 159 ? 0.355 -11.195 -5.166 1.00 94.38 159 VAL A O 1
ATOM 1184 N N . ARG A 1 160 ? 1.408 -9.248 -5.568 1.00 94.50 160 ARG A N 1
ATOM 1185 C CA . ARG A 1 160 ? 2.658 -9.874 -6.035 1.00 94.50 160 ARG A CA 1
ATOM 1186 C C . ARG A 1 160 ? 3.291 -10.740 -4.951 1.00 94.50 160 ARG A C 1
ATOM 1188 O O . ARG A 1 160 ? 3.660 -11.879 -5.223 1.00 94.50 160 ARG A O 1
ATOM 1195 N N . ASN A 1 161 ? 3.372 -10.240 -3.717 1.00 93.81 161 ASN A N 1
ATOM 1196 C CA . ASN A 1 161 ? 3.931 -10.995 -2.592 1.00 93.81 161 ASN A CA 1
ATOM 1197 C C . ASN A 1 161 ? 3.178 -12.314 -2.356 1.00 93.81 161 ASN A C 1
ATOM 1199 O O . ASN A 1 161 ? 3.796 -13.358 -2.120 1.00 93.81 161 ASN A O 1
ATOM 1203 N N . ARG A 1 162 ? 1.843 -12.277 -2.431 1.00 93.19 162 ARG A N 1
ATOM 1204 C CA . ARG A 1 162 ? 0.972 -13.442 -2.231 1.00 93.19 162 ARG A CA 1
ATOM 1205 C C . ARG A 1 162 ? 1.078 -14.441 -3.376 1.00 93.19 162 ARG A C 1
ATOM 1207 O O . ARG A 1 162 ? 1.232 -15.627 -3.101 1.00 93.19 162 ARG A O 1
ATOM 1214 N N . LEU A 1 163 ? 1.087 -13.978 -4.627 1.00 95.56 163 LEU A N 1
ATOM 1215 C CA . LEU A 1 163 ? 1.293 -14.834 -5.800 1.00 95.56 163 LEU A CA 1
ATOM 1216 C C . LEU A 1 163 ? 2.663 -15.526 -5.768 1.00 95.56 163 LEU A C 1
ATOM 1218 O O . LEU A 1 163 ? 2.743 -16.736 -5.967 1.00 95.56 163 LEU A O 1
ATOM 1222 N N . THR A 1 164 ? 3.731 -14.799 -5.433 1.00 95.56 164 THR A N 1
ATOM 1223 C CA . THR A 1 164 ? 5.077 -15.375 -5.282 1.00 95.56 164 THR A CA 1
ATOM 1224 C C . THR A 1 164 ? 5.117 -16.435 -4.183 1.00 95.56 164 THR A C 1
ATOM 1226 O O . THR A 1 164 ? 5.715 -17.497 -4.358 1.00 95.56 164 THR A O 1
ATOM 1229 N N . ARG A 1 165 ? 4.458 -16.190 -3.043 1.00 94.38 165 ARG A N 1
ATOM 1230 C CA . ARG A 1 165 ? 4.351 -17.187 -1.969 1.00 94.38 165 ARG A CA 1
ATOM 1231 C C . ARG A 1 165 ? 3.577 -18.424 -2.424 1.00 94.38 165 ARG A C 1
ATOM 1233 O O . ARG A 1 165 ? 4.048 -19.532 -2.180 1.00 94.38 165 ARG A O 1
ATOM 1240 N N . LEU A 1 166 ? 2.445 -18.230 -3.103 1.00 94.25 166 LEU A N 1
ATOM 1241 C CA . LEU A 1 166 ? 1.615 -19.310 -3.632 1.00 94.25 166 LEU A CA 1
ATOM 1242 C C . LEU A 1 166 ? 2.413 -20.191 -4.599 1.00 94.25 166 LEU A C 1
ATOM 1244 O O . LEU A 1 166 ? 2.427 -21.404 -4.438 1.00 94.25 166 LEU A O 1
ATOM 1248 N N . LEU A 1 167 ? 3.173 -19.606 -5.529 1.00 95.00 167 LEU A N 1
ATOM 1249 C CA . LEU A 1 167 ? 4.000 -20.356 -6.486 1.00 95.00 167 LEU A CA 1
ATOM 1250 C C . LEU A 1 167 ? 5.028 -21.295 -5.840 1.00 95.00 167 LEU A C 1
ATOM 1252 O O . LEU A 1 167 ? 5.347 -22.343 -6.409 1.00 95.00 167 LEU A O 1
ATOM 1256 N N . ASN A 1 168 ? 5.538 -20.922 -4.666 1.00 93.44 168 ASN A N 1
ATOM 1257 C CA . ASN A 1 168 ? 6.519 -21.711 -3.924 1.00 93.44 168 ASN A CA 1
ATOM 1258 C C . ASN A 1 168 ? 5.889 -22.854 -3.112 1.00 93.44 168 ASN A C 1
ATOM 1260 O O . ASN A 1 168 ? 6.594 -23.791 -2.746 1.00 93.44 168 ASN A O 1
ATOM 1264 N N . GLN A 1 169 ? 4.592 -22.771 -2.808 1.00 93.31 169 GLN A N 1
ATOM 1265 C CA . GLN A 1 169 ? 3.879 -23.714 -1.934 1.00 93.31 169 GLN A CA 1
ATOM 1266 C C . GLN A 1 169 ? 2.881 -24.599 -2.696 1.00 93.31 169 GLN A C 1
ATOM 1268 O O . GLN A 1 169 ? 2.544 -25.685 -2.229 1.00 93.31 169 GLN A O 1
ATOM 1273 N N . GLU A 1 170 ? 2.422 -24.148 -3.863 1.00 93.62 170 GLU A N 1
ATOM 1274 C CA . GLU A 1 170 ? 1.383 -24.797 -4.653 1.00 93.62 170 GLU A CA 1
ATOM 1275 C C . GLU A 1 170 ? 1.879 -26.074 -5.341 1.00 93.62 170 GLU A C 1
ATOM 1277 O O . GLU A 1 170 ? 2.944 -26.110 -5.971 1.00 93.62 170 GLU A O 1
ATOM 1282 N N . GLN A 1 171 ? 1.053 -27.115 -5.247 1.00 92.25 171 GLN A N 1
ATOM 1283 C CA . GLN A 1 171 ? 1.302 -28.435 -5.823 1.00 92.25 171 GLN A CA 1
ATOM 1284 C C . GLN A 1 171 ? 0.439 -28.683 -7.065 1.00 92.25 171 GLN A C 1
ATOM 1286 O O . GLN A 1 171 ? 0.863 -29.406 -7.966 1.00 92.25 171 GLN A O 1
ATOM 1291 N N . ASP A 1 172 ? -0.744 -28.067 -7.145 1.00 95.19 172 ASP A N 1
ATOM 1292 C CA . ASP A 1 172 ? -1.621 -28.162 -8.307 1.00 95.19 172 ASP A CA 1
ATOM 1293 C C . ASP A 1 172 ? -0.998 -27.435 -9.509 1.00 95.19 172 ASP A C 1
ATOM 1295 O O . ASP A 1 172 ? -0.782 -26.219 -9.501 1.00 95.19 172 ASP A O 1
ATOM 1299 N N . ALA A 1 173 ? -0.716 -28.190 -10.573 1.00 95.75 173 ALA A N 1
ATOM 1300 C CA . ALA A 1 173 ? -0.085 -27.670 -11.782 1.00 95.75 173 ALA A CA 1
ATOM 1301 C C . ALA A 1 173 ? -0.914 -26.568 -12.467 1.00 95.75 173 ALA A C 1
ATOM 1303 O O . ALA A 1 173 ? -0.344 -25.631 -13.030 1.00 95.75 173 ALA A O 1
ATOM 1304 N N . THR A 1 174 ? -2.244 -26.651 -12.398 1.00 96.75 174 THR A N 1
ATOM 1305 C CA . THR A 1 174 ? -3.161 -25.685 -13.016 1.00 96.75 174 THR A CA 1
ATOM 1306 C C . THR A 1 174 ? -3.129 -24.364 -12.261 1.00 96.75 174 THR A C 1
ATOM 1308 O O . THR A 1 174 ? -2.953 -23.307 -12.871 1.00 96.75 174 THR A O 1
ATOM 1311 N N . VAL A 1 175 ? -3.228 -24.423 -10.928 1.00 96.69 175 VAL A N 1
ATOM 1312 C CA . VAL A 1 175 ? -3.155 -23.236 -10.061 1.00 96.69 175 VAL A CA 1
ATOM 1313 C C . VAL A 1 175 ? -1.782 -22.579 -10.182 1.00 96.69 175 VAL A C 1
ATOM 1315 O O . VAL A 1 175 ? -1.687 -21.364 -10.353 1.00 96.69 175 VAL A O 1
ATOM 1318 N N . LYS A 1 176 ? -0.710 -23.379 -10.197 1.00 96.88 176 LYS A N 1
ATOM 1319 C CA . LYS A 1 176 ? 0.659 -22.884 -10.361 1.00 96.88 176 LYS A CA 1
ATOM 1320 C C . LYS A 1 176 ? 0.862 -22.166 -11.697 1.00 96.88 176 LYS A C 1
ATOM 1322 O O . LYS A 1 176 ? 1.451 -21.088 -11.729 1.00 96.88 176 LYS A O 1
ATOM 1327 N N . ALA A 1 177 ? 0.349 -22.721 -12.797 1.00 97.25 177 ALA A N 1
ATOM 1328 C CA . ALA A 1 177 ? 0.422 -22.082 -14.111 1.00 97.25 177 ALA A CA 1
ATOM 1329 C C . ALA A 1 177 ? -0.382 -20.770 -14.169 1.00 97.25 177 ALA A C 1
ATOM 1331 O O . ALA A 1 177 ? 0.089 -19.787 -14.745 1.00 97.25 177 ALA A O 1
ATOM 1332 N N . ALA A 1 178 ? -1.570 -20.735 -13.555 1.00 97.56 178 ALA A N 1
ATOM 1333 C CA . ALA A 1 178 ? -2.385 -19.525 -13.465 1.00 97.56 178 ALA A CA 1
ATOM 1334 C C . ALA A 1 178 ? -1.681 -18.427 -12.650 1.00 97.56 178 ALA A C 1
ATOM 1336 O O . ALA A 1 178 ? -1.553 -17.300 -13.128 1.00 97.56 178 ALA A O 1
ATOM 1337 N N . ALA A 1 179 ? -1.146 -18.767 -11.474 1.00 97.19 179 ALA A N 1
ATOM 1338 C CA . ALA A 1 179 ? -0.413 -17.833 -10.622 1.00 97.19 179 ALA A CA 1
ATOM 1339 C C . ALA A 1 179 ? 0.848 -17.286 -11.313 1.00 97.19 179 ALA A C 1
ATOM 1341 O O . ALA A 1 179 ? 1.134 -16.095 -11.213 1.00 97.19 179 ALA A O 1
ATOM 1342 N N . ALA A 1 180 ? 1.572 -18.126 -12.063 1.00 97.44 180 ALA A N 1
ATOM 1343 C CA . ALA A 1 180 ? 2.767 -17.714 -12.799 1.00 97.44 180 ALA A CA 1
ATOM 1344 C C . ALA A 1 180 ? 2.426 -16.726 -13.921 1.00 97.44 180 ALA A C 1
ATOM 1346 O O . ALA A 1 180 ? 3.119 -15.725 -14.098 1.00 97.44 180 ALA A O 1
ATOM 1347 N N . ARG A 1 181 ? 1.333 -16.978 -14.654 1.00 97.69 181 ARG A N 1
ATOM 1348 C CA . ARG A 1 181 ? 0.844 -16.070 -15.698 1.00 97.69 181 ARG A CA 1
ATOM 1349 C C . ARG A 1 181 ? 0.413 -14.726 -15.113 1.00 97.69 181 ARG A C 1
ATOM 1351 O O . ARG A 1 181 ? 0.795 -13.693 -15.656 1.00 97.69 181 ARG A O 1
ATOM 1358 N N . ALA A 1 182 ? -0.349 -14.748 -14.020 1.00 97.50 182 ALA A N 1
ATOM 1359 C CA . ALA A 1 182 ? -0.788 -13.538 -13.331 1.00 97.50 182 ALA A CA 1
ATOM 1360 C C . ALA A 1 182 ? 0.414 -12.711 -12.852 1.00 97.50 182 ALA A C 1
ATOM 1362 O O . ALA A 1 182 ? 0.514 -11.529 -13.173 1.00 97.50 182 ALA A O 1
ATOM 1363 N N . LEU A 1 183 ? 1.378 -13.343 -12.174 1.00 97.00 183 LEU A N 1
ATOM 1364 C CA . LEU A 1 183 ? 2.576 -12.663 -11.682 1.00 97.00 183 LEU A CA 1
ATOM 1365 C C . LEU A 1 183 ? 3.391 -12.034 -12.822 1.00 97.00 183 LEU A C 1
ATOM 1367 O O . LEU A 1 183 ? 3.710 -10.849 -12.748 1.00 97.00 183 LEU A O 1
ATOM 1371 N N . ALA A 1 184 ? 3.656 -12.779 -13.899 1.00 97.12 184 ALA A N 1
ATOM 1372 C CA . ALA A 1 184 ? 4.377 -12.258 -15.061 1.00 97.12 184 ALA A CA 1
ATOM 1373 C C . ALA A 1 184 ? 3.638 -11.079 -15.723 1.00 97.12 184 ALA A C 1
ATOM 1375 O O . ALA A 1 184 ? 4.258 -10.092 -16.120 1.00 97.12 184 ALA A O 1
ATOM 1376 N N . GLY A 1 185 ? 2.304 -11.149 -15.808 1.00 97.00 185 GLY A N 1
ATOM 1377 C CA . GLY A 1 185 ? 1.473 -10.064 -16.327 1.00 97.00 185 GLY A CA 1
ATOM 1378 C C . GLY A 1 185 ? 1.559 -8.789 -15.484 1.00 97.00 185 GLY A C 1
ATOM 1379 O O . GLY A 1 185 ? 1.644 -7.692 -16.040 1.00 97.00 185 GLY A O 1
ATOM 1380 N N . ILE A 1 186 ? 1.577 -8.922 -14.156 1.00 96.12 186 ILE A N 1
ATOM 1381 C CA . ILE A 1 186 ? 1.735 -7.791 -13.233 1.00 96.12 186 ILE A CA 1
ATOM 1382 C C . ILE A 1 186 ? 3.150 -7.211 -13.338 1.00 96.12 186 ILE A C 1
ATOM 1384 O O . ILE A 1 186 ? 3.307 -5.997 -13.471 1.00 96.12 186 ILE A O 1
ATOM 1388 N N . GLU A 1 187 ? 4.185 -8.053 -13.316 1.00 95.38 187 GLU A N 1
ATOM 1389 C CA . GLU A 1 187 ? 5.582 -7.617 -13.432 1.00 95.38 187 GLU A CA 1
ATOM 1390 C C . GLU A 1 187 ? 5.837 -6.855 -14.732 1.00 95.38 187 GLU A C 1
ATOM 1392 O O . GLU A 1 187 ? 6.457 -5.792 -14.700 1.00 95.38 187 GLU A O 1
ATOM 1397 N N . GLN A 1 188 ? 5.289 -7.328 -15.854 1.00 96.19 188 GLN A N 1
ATOM 1398 C CA . GLN A 1 188 ? 5.404 -6.635 -17.134 1.00 96.19 188 GLN A CA 1
ATOM 1399 C C . GLN A 1 188 ? 4.764 -5.241 -17.093 1.00 96.19 188 GLN A C 1
ATOM 1401 O O . GLN A 1 188 ? 5.351 -4.278 -17.585 1.00 96.19 188 GLN A O 1
ATOM 1406 N N . ARG A 1 189 ? 3.573 -5.100 -16.496 1.00 95.75 189 ARG A N 1
ATOM 1407 C CA . ARG A 1 189 ? 2.911 -3.790 -16.366 1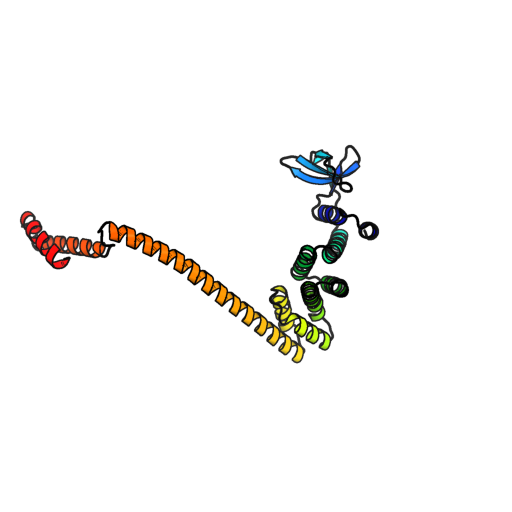.00 95.75 189 ARG A CA 1
ATOM 1408 C C . ARG A 1 189 ? 3.720 -2.852 -15.484 1.00 95.75 189 ARG A C 1
ATOM 1410 O O . ARG A 1 189 ? 3.942 -1.708 -15.871 1.00 95.75 189 ARG A O 1
ATOM 1417 N N . VAL A 1 190 ? 4.203 -3.339 -14.341 1.00 94.62 190 VAL A N 1
ATOM 1418 C CA . VAL A 1 190 ? 5.057 -2.554 -13.439 1.00 94.62 190 VAL A CA 1
ATOM 1419 C C . VAL A 1 190 ? 6.323 -2.084 -14.159 1.00 94.62 190 VAL A C 1
ATOM 1421 O O . VAL A 1 190 ? 6.666 -0.909 -14.065 1.00 94.62 190 VAL A O 1
ATOM 1424 N N . GLN A 1 191 ? 6.988 -2.956 -14.922 1.00 95.19 191 GLN A N 1
ATOM 1425 C CA . GLN A 1 191 ? 8.169 -2.586 -15.709 1.00 95.19 191 GLN A CA 1
ATOM 1426 C C . GLN A 1 191 ? 7.850 -1.542 -16.785 1.00 95.19 191 GLN A C 1
ATOM 1428 O O . GLN A 1 191 ? 8.613 -0.593 -16.960 1.00 95.19 191 GLN A O 1
ATOM 1433 N N . ASN A 1 192 ? 6.709 -1.667 -17.469 1.00 96.38 192 ASN A N 1
ATOM 1434 C CA . ASN A 1 192 ? 6.278 -0.687 -18.464 1.00 96.38 192 ASN A CA 1
ATOM 1435 C C . ASN A 1 192 ? 6.062 0.699 -17.834 1.00 96.38 192 ASN A C 1
ATOM 1437 O O . ASN A 1 192 ? 6.522 1.699 -18.385 1.00 96.38 192 ASN A O 1
ATOM 1441 N N . TYR A 1 193 ? 5.413 0.769 -16.666 1.00 95.31 193 TYR A N 1
ATOM 1442 C CA . TYR A 1 193 ? 5.253 2.029 -15.933 1.00 95.31 193 TYR A CA 1
ATOM 1443 C C . TYR A 1 193 ? 6.594 2.601 -15.467 1.00 95.31 193 TYR A C 1
ATOM 1445 O O . TYR A 1 193 ? 6.839 3.791 -15.657 1.00 95.31 193 TYR A O 1
ATOM 1453 N N . ALA A 1 194 ? 7.491 1.761 -14.945 1.00 95.50 194 ALA A N 1
ATOM 1454 C CA . ALA A 1 194 ? 8.820 2.190 -14.518 1.00 95.50 194 ALA A CA 1
ATOM 1455 C C . ALA A 1 194 ? 9.655 2.754 -15.682 1.00 95.50 194 ALA A C 1
ATOM 1457 O O . ALA A 1 194 ? 10.386 3.731 -15.510 1.00 95.50 194 ALA A O 1
ATOM 1458 N N . LEU A 1 195 ? 9.536 2.181 -16.884 1.00 97.69 195 LEU A N 1
ATOM 1459 C CA . LEU A 1 195 ? 10.199 2.693 -18.084 1.00 97.69 195 LEU A CA 1
ATOM 1460 C C . LEU A 1 195 ? 9.669 4.079 -18.477 1.00 97.69 195 LEU A C 1
ATOM 1462 O O . LEU A 1 195 ? 10.459 4.973 -18.791 1.00 97.69 195 LEU A O 1
ATOM 1466 N N . LEU A 1 196 ? 8.346 4.266 -18.447 1.00 97.62 196 LEU A N 1
ATOM 1467 C CA . LEU A 1 196 ? 7.710 5.557 -18.729 1.00 97.62 196 LEU A CA 1
ATOM 1468 C C . LEU A 1 196 ? 8.150 6.624 -17.721 1.00 97.62 196 LEU A C 1
ATOM 1470 O O . LEU A 1 196 ? 8.556 7.716 -18.117 1.00 97.62 196 LEU A O 1
ATOM 1474 N N . GLU A 1 197 ? 8.130 6.285 -16.434 1.00 96.69 197 GLU A N 1
ATOM 1475 C CA . GLU A 1 197 ? 8.585 7.144 -15.343 1.00 96.69 197 GLU A CA 1
ATOM 1476 C C . GLU A 1 197 ? 10.066 7.523 -15.498 1.00 96.69 197 GLU A C 1
ATOM 1478 O O . GLU A 1 197 ? 10.416 8.704 -15.477 1.00 96.69 197 GLU A O 1
ATOM 1483 N N . THR A 1 198 ? 10.937 6.542 -15.749 1.00 97.44 198 THR A N 1
ATOM 1484 C CA . THR A 1 198 ? 12.378 6.768 -15.953 1.00 97.44 198 THR A CA 1
ATOM 1485 C C . THR A 1 198 ? 12.637 7.673 -17.154 1.00 97.44 198 THR A C 1
ATOM 1487 O O . THR A 1 198 ? 13.467 8.580 -17.086 1.00 97.44 198 THR A O 1
ATOM 1490 N N . THR A 1 199 ? 11.908 7.465 -18.251 1.00 98.19 199 THR A N 1
ATOM 1491 C CA . THR A 1 199 ? 12.015 8.302 -19.452 1.00 98.19 199 THR A CA 1
ATOM 1492 C C . THR A 1 199 ? 11.581 9.734 -19.153 1.00 98.19 199 THR A C 1
ATOM 1494 O O . THR A 1 199 ? 12.278 10.676 -19.529 1.00 98.19 199 THR A O 1
ATOM 1497 N N . PHE A 1 200 ? 10.472 9.913 -18.431 1.00 98.12 200 PHE A N 1
ATOM 1498 C CA . PHE A 1 200 ? 9.995 11.230 -18.016 1.00 98.12 200 PHE A CA 1
ATOM 1499 C C . PHE A 1 200 ? 11.017 11.954 -17.130 1.00 98.12 200 PHE A C 1
ATOM 1501 O O . PHE A 1 200 ? 11.353 13.107 -17.403 1.00 98.12 200 PHE A O 1
ATOM 1508 N N . PHE A 1 201 ? 11.580 11.280 -16.123 1.00 97.12 201 PHE A N 1
ATOM 1509 C CA . PHE A 1 201 ? 12.630 11.862 -15.283 1.00 97.12 201 PHE A CA 1
ATOM 1510 C C . PHE A 1 201 ? 13.904 12.179 -16.064 1.00 97.12 201 PHE A C 1
ATOM 1512 O O . PHE A 1 201 ? 14.487 13.243 -15.858 1.00 97.12 201 PHE A O 1
ATOM 1519 N N . GLY A 1 202 ? 14.315 11.305 -16.984 1.00 97.75 202 GLY A N 1
ATOM 1520 C CA . GLY A 1 202 ? 15.463 11.535 -17.857 1.00 97.75 202 GLY A CA 1
ATOM 1521 C C . GLY A 1 202 ? 15.277 12.771 -18.739 1.00 97.75 202 GLY A C 1
ATOM 1522 O O . GLY A 1 202 ? 16.167 13.619 -18.803 1.00 97.75 202 GLY A O 1
ATOM 1523 N N . LEU A 1 203 ? 14.099 12.923 -19.352 1.00 98.19 203 LEU A N 1
ATOM 1524 C CA . LEU A 1 203 ? 13.743 14.111 -20.133 1.00 98.19 203 LEU A CA 1
ATOM 1525 C C . LEU A 1 203 ? 13.678 15.367 -19.258 1.00 98.19 203 LEU A C 1
ATOM 1527 O O . LEU A 1 203 ? 14.220 16.403 -19.639 1.00 98.19 203 LEU A O 1
ATOM 1531 N N . SER A 1 204 ? 13.071 15.277 -18.073 1.00 98.00 204 SER A N 1
AT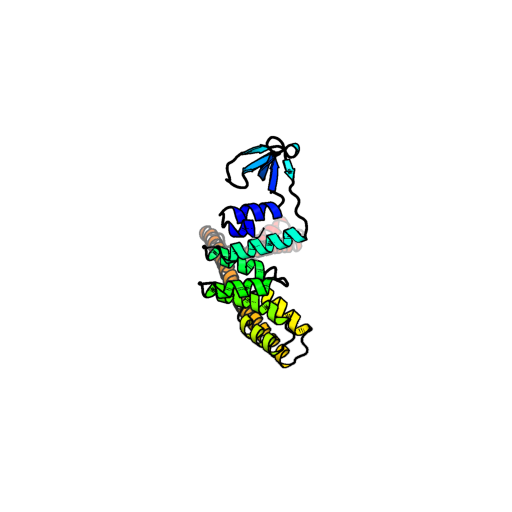OM 1532 C CA . SER A 1 204 ? 12.983 16.389 -17.124 1.00 98.00 204 SER A CA 1
ATOM 1533 C C . SER A 1 204 ? 14.373 16.863 -16.701 1.00 98.00 204 SER A C 1
ATOM 1535 O O . SER A 1 204 ? 14.699 18.038 -16.862 1.00 98.00 204 SER A O 1
ATOM 1537 N N . LEU A 1 205 ? 15.225 15.960 -16.210 1.00 97.81 205 LEU A N 1
ATOM 1538 C CA . LEU A 1 205 ? 16.584 16.289 -15.782 1.00 97.81 205 LEU A CA 1
ATOM 1539 C C . LEU A 1 205 ? 17.426 16.806 -16.956 1.00 97.81 205 LEU A C 1
ATOM 1541 O O . LEU A 1 205 ? 18.106 17.824 -16.830 1.00 97.81 205 LEU A O 1
ATOM 1545 N N . GLY A 1 206 ? 17.332 16.151 -18.115 1.00 98.12 206 GLY A N 1
ATOM 1546 C CA . GLY A 1 206 ? 18.009 16.571 -19.339 1.00 98.12 206 GLY A CA 1
ATOM 1547 C C . GLY A 1 206 ? 17.607 17.978 -19.783 1.00 98.12 206 GLY A C 1
ATOM 1548 O O . GLY A 1 206 ? 18.471 18.762 -20.164 1.00 98.12 206 GLY A O 1
ATOM 1549 N N . SER A 1 207 ? 16.326 18.341 -19.668 1.00 98.00 207 SER A N 1
ATOM 1550 C CA . SER A 1 207 ? 15.832 19.682 -20.011 1.00 98.00 207 SER A CA 1
ATOM 1551 C C . SER A 1 207 ? 16.393 20.771 -19.093 1.00 98.00 207 SER A C 1
ATOM 1553 O O . SER A 1 207 ? 16.766 21.845 -19.563 1.00 98.00 207 SER A O 1
ATOM 1555 N N . VAL A 1 208 ? 16.533 20.473 -17.797 1.00 97.81 208 VAL A N 1
ATOM 1556 C CA . VAL A 1 208 ? 17.140 21.386 -16.820 1.00 97.81 208 VAL A CA 1
ATOM 1557 C C . VAL A 1 208 ? 18.619 21.591 -17.139 1.00 97.81 208 VAL A C 1
ATOM 1559 O O . VAL A 1 208 ? 19.090 22.728 -17.164 1.00 97.81 208 VAL A O 1
ATOM 1562 N N . LEU A 1 209 ? 19.345 20.508 -17.433 1.00 96.94 209 LEU A N 1
ATOM 1563 C CA . LEU A 1 209 ? 20.755 20.580 -17.822 1.00 96.94 209 LEU A CA 1
ATOM 1564 C C . LEU A 1 209 ? 20.942 21.340 -19.138 1.00 96.94 209 LEU A C 1
ATOM 1566 O O . LEU A 1 209 ? 21.842 22.170 -19.238 1.00 96.94 209 LEU A O 1
ATOM 1570 N N . LEU A 1 210 ? 20.073 21.103 -20.123 1.00 97.38 210 LEU A N 1
ATOM 1571 C CA . LEU A 1 210 ? 20.079 21.820 -21.394 1.00 97.38 210 LEU A CA 1
ATOM 1572 C C . LEU A 1 210 ? 19.847 23.319 -21.181 1.00 97.38 210 LEU A C 1
ATOM 1574 O O . LEU A 1 210 ? 20.596 24.131 -21.715 1.00 97.38 210 LEU A O 1
ATOM 1578 N N . LEU A 1 211 ? 18.855 23.695 -20.373 1.00 97.25 211 LEU A N 1
ATOM 1579 C CA . LEU A 1 211 ? 18.572 25.094 -20.059 1.00 97.25 211 LEU A CA 1
ATOM 1580 C C . LEU A 1 211 ? 19.762 25.770 -19.360 1.00 97.25 211 LEU A C 1
ATOM 1582 O O . LEU A 1 211 ? 20.138 26.883 -19.726 1.00 97.25 211 LEU A O 1
ATOM 1586 N N . ALA A 1 212 ? 20.386 25.087 -18.397 1.00 96.12 212 ALA A N 1
ATOM 1587 C CA . ALA A 1 212 ? 21.576 25.583 -17.711 1.00 96.12 212 ALA A CA 1
ATOM 1588 C C . ALA A 1 212 ? 22.764 25.753 -18.673 1.00 96.12 212 ALA A C 1
ATOM 1590 O O . ALA A 1 212 ? 23.420 26.796 -18.664 1.00 96.12 212 ALA A O 1
ATOM 1591 N N . ALA A 1 213 ? 23.010 24.763 -19.536 1.00 93.75 213 ALA A N 1
ATOM 1592 C CA . ALA A 1 213 ? 24.064 24.809 -20.544 1.00 93.75 213 ALA A CA 1
ATOM 1593 C C . ALA A 1 213 ? 23.841 25.945 -21.552 1.00 93.75 213 ALA A C 1
ATOM 1595 O O . ALA A 1 213 ? 24.784 26.661 -21.874 1.00 93.75 213 ALA A O 1
ATOM 1596 N N . ILE A 1 214 ? 22.599 26.160 -22.000 1.00 95.19 214 ILE A N 1
ATOM 1597 C CA . ILE A 1 214 ? 22.236 27.284 -22.874 1.00 95.19 214 ILE A CA 1
ATOM 1598 C C . ILE A 1 214 ? 22.480 28.617 -22.161 1.00 95.19 214 ILE A C 1
ATOM 1600 O O . ILE A 1 214 ? 23.092 29.509 -22.742 1.00 95.19 214 ILE A O 1
ATOM 1604 N N . GLY A 1 215 ? 22.056 28.755 -20.902 1.00 93.44 215 GLY A N 1
ATOM 1605 C CA . GLY A 1 215 ? 22.299 29.967 -20.116 1.00 93.44 215 GLY A CA 1
ATOM 1606 C C . GLY A 1 215 ? 23.790 30.289 -19.993 1.00 93.44 215 GLY A C 1
ATOM 1607 O O . GLY A 1 215 ? 24.198 31.426 -20.225 1.00 93.44 215 GLY A O 1
ATOM 1608 N N . LEU A 1 216 ? 24.610 29.275 -19.711 1.00 89.31 216 LEU A N 1
ATOM 1609 C CA . LEU A 1 216 ? 26.064 29.401 -19.634 1.00 89.31 216 LEU A CA 1
ATOM 1610 C C . LEU A 1 216 ? 26.704 29.718 -20.998 1.00 89.31 216 LEU A C 1
ATOM 1612 O O . LEU A 1 216 ? 27.614 30.540 -21.089 1.00 89.31 216 LEU A O 1
ATOM 1616 N N . ALA A 1 217 ? 26.220 29.092 -22.071 1.00 86.56 217 ALA A N 1
ATOM 1617 C CA . ALA A 1 217 ? 26.688 29.354 -23.427 1.00 86.56 217 ALA A CA 1
ATOM 1618 C C . ALA A 1 217 ? 26.383 30.795 -23.862 1.00 86.56 217 ALA A C 1
ATOM 1620 O O . ALA A 1 217 ? 27.227 31.433 -24.487 1.00 86.56 217 ALA A O 1
ATOM 1621 N N . ILE A 1 218 ? 25.213 31.332 -23.500 1.00 90.19 218 ILE A N 1
ATOM 1622 C CA . ILE A 1 218 ? 24.841 32.723 -23.787 1.00 90.19 218 ILE A CA 1
ATOM 1623 C C . ILE A 1 218 ? 25.725 33.693 -22.996 1.00 90.19 218 ILE A C 1
ATOM 1625 O O . ILE A 1 218 ? 26.237 34.645 -23.580 1.00 90.19 218 ILE A O 1
ATOM 1629 N N . THR A 1 219 ? 25.944 33.469 -21.695 1.00 86.25 219 THR A N 1
ATOM 1630 C CA . THR A 1 219 ? 26.771 34.380 -20.885 1.00 86.25 219 THR A CA 1
ATOM 1631 C C . THR A 1 219 ? 28.221 34.414 -21.365 1.00 86.25 219 THR A C 1
ATOM 1633 O O . THR A 1 219 ? 28.763 35.503 -21.557 1.00 86.25 219 THR A O 1
ATOM 1636 N N . PHE A 1 220 ? 28.838 33.260 -21.641 1.00 77.38 220 PHE A N 1
ATOM 1637 C CA . PHE A 1 220 ? 30.193 33.219 -22.206 1.00 77.38 220 PHE A CA 1
ATOM 1638 C C . PHE A 1 220 ? 30.256 33.742 -23.644 1.00 77.38 220 PHE A C 1
ATOM 1640 O O . PHE A 1 220 ? 31.172 34.494 -23.978 1.00 77.38 220 PHE A O 1
ATOM 1647 N N . GLY A 1 221 ? 29.259 33.422 -24.473 1.00 76.38 221 GLY A N 1
ATOM 1648 C CA . GLY A 1 221 ? 29.173 33.900 -25.852 1.00 76.38 221 GLY A CA 1
ATOM 1649 C C . GLY A 1 221 ? 29.076 35.425 -25.952 1.00 76.38 221 GLY A C 1
ATOM 1650 O O . GLY A 1 221 ? 29.768 36.027 -26.768 1.00 76.38 221 GLY A O 1
ATOM 1651 N N . VAL A 1 222 ? 28.276 36.068 -25.092 1.00 80.38 222 VAL A N 1
ATOM 1652 C CA . VAL A 1 222 ? 28.115 37.536 -25.074 1.00 80.38 222 VAL A CA 1
ATOM 1653 C C . VAL A 1 222 ? 29.341 38.248 -24.500 1.00 80.38 222 VAL A C 1
ATOM 1655 O O . VAL A 1 222 ? 29.684 39.332 -24.965 1.00 80.38 222 VAL A O 1
ATOM 1658 N N . MET A 1 223 ? 30.042 37.651 -23.531 1.00 79.31 223 MET A N 1
ATOM 1659 C CA . MET A 1 223 ? 31.295 38.215 -23.009 1.00 79.31 223 MET A CA 1
ATOM 1660 C C . MET A 1 223 ? 32.461 38.130 -24.010 1.00 79.31 223 MET A C 1
ATOM 1662 O O . MET A 1 223 ? 33.532 38.666 -23.734 1.00 79.31 223 MET A O 1
ATOM 1666 N N . GLY A 1 224 ? 32.286 37.457 -25.156 1.00 64.81 224 GLY A N 1
ATOM 1667 C CA . GLY A 1 224 ? 33.346 37.259 -26.148 1.00 64.81 224 GLY A CA 1
ATOM 1668 C C . GLY A 1 224 ? 34.498 36.382 -25.644 1.00 64.81 224 GLY A C 1
ATOM 1669 O O . GLY A 1 224 ? 35.535 36.290 -26.298 1.00 64.81 224 GLY A O 1
ATOM 1670 N N . VAL A 1 225 ? 34.328 35.733 -24.486 1.00 62.72 225 VAL A N 1
ATOM 1671 C CA . VAL A 1 225 ? 35.299 34.804 -23.909 1.00 62.72 225 VAL A CA 1
ATOM 1672 C C . VAL A 1 225 ? 34.935 33.409 -24.400 1.00 62.72 225 VAL A C 1
ATOM 1674 O O . VAL A 1 225 ? 33.940 32.821 -23.983 1.00 62.72 225 VAL A O 1
ATOM 1677 N N . ILE A 1 226 ? 35.736 32.882 -25.322 1.00 58.28 226 ILE A N 1
ATOM 1678 C CA . ILE A 1 226 ? 35.550 31.539 -25.872 1.00 58.28 226 ILE A CA 1
ATOM 1679 C C . ILE A 1 226 ? 35.749 30.522 -24.734 1.00 58.28 226 ILE A C 1
ATOM 1681 O O . ILE A 1 226 ? 36.778 30.518 -24.057 1.00 58.28 226 ILE A O 1
ATOM 1685 N N . ASN A 1 227 ? 34.748 29.672 -24.502 1.00 57.78 227 ASN A N 1
ATOM 1686 C CA . ASN A 1 227 ? 34.738 28.676 -23.433 1.00 57.78 227 ASN A CA 1
ATOM 1687 C C . ASN A 1 227 ? 35.786 27.565 -23.688 1.00 57.78 227 ASN A C 1
ATOM 1689 O O . ASN A 1 227 ? 35.541 26.622 -24.429 1.00 57.78 227 ASN A O 1
ATOM 1693 N N . MET A 1 228 ? 36.975 27.733 -23.101 1.00 62.28 228 MET A N 1
ATOM 1694 C CA . MET A 1 228 ? 37.925 26.716 -22.612 1.00 62.28 228 MET A CA 1
ATOM 1695 C C . MET A 1 228 ? 38.154 25.423 -23.431 1.00 62.28 228 MET A C 1
ATOM 1697 O O . MET A 1 228 ? 38.022 24.321 -22.913 1.00 62.28 228 MET A O 1
ATOM 1701 N N . ALA A 1 229 ? 38.708 25.559 -24.637 1.00 54.78 229 ALA A N 1
ATOM 1702 C CA . ALA A 1 229 ? 39.828 24.700 -25.075 1.00 54.78 229 ALA A CA 1
ATOM 1703 C C . ALA A 1 229 ? 41.197 25.296 -24.659 1.00 54.78 229 ALA A C 1
ATOM 1705 O O . ALA A 1 229 ? 42.266 24.793 -24.994 1.00 54.78 229 ALA A O 1
ATOM 1706 N N . HIS A 1 230 ? 41.188 26.426 -23.943 1.00 59.59 230 HIS A N 1
ATOM 1707 C CA . HIS A 1 230 ? 42.378 27.253 -23.764 1.00 59.59 230 HIS A CA 1
ATOM 1708 C C . HIS A 1 230 ? 43.314 26.782 -22.644 1.00 59.59 230 HIS A C 1
ATOM 1710 O O . HIS A 1 230 ? 44.468 27.188 -22.628 1.00 59.59 230 HIS A O 1
ATOM 1716 N N . GLY A 1 231 ? 42.883 25.881 -21.754 1.00 60.78 231 GLY A N 1
ATOM 1717 C CA . GLY A 1 231 ? 43.812 25.228 -20.822 1.00 60.78 231 GLY A CA 1
ATOM 1718 C C . GLY A 1 231 ? 44.903 24.446 -21.562 1.00 60.78 231 GLY A C 1
ATOM 1719 O O . GLY A 1 231 ? 46.077 24.532 -21.213 1.00 60.78 231 GLY A O 1
ATOM 1720 N N . GLU A 1 232 ? 44.529 23.761 -22.642 1.00 72.75 232 GLU A N 1
ATOM 1721 C CA . GLU A 1 232 ? 45.436 22.983 -23.492 1.00 72.75 232 GLU A CA 1
ATOM 1722 C C . GLU A 1 232 ? 46.370 23.896 -24.298 1.00 72.75 232 GLU A C 1
ATOM 1724 O O . GLU A 1 232 ? 47.567 23.635 -24.383 1.00 72.75 232 GLU A O 1
ATOM 1729 N N . LEU A 1 233 ? 45.861 25.025 -24.803 1.00 74.31 233 LEU A N 1
ATOM 1730 C CA . LEU A 1 233 ? 46.654 26.021 -25.535 1.00 74.31 233 LEU A CA 1
ATOM 1731 C C . LEU A 1 233 ? 47.619 26.794 -24.620 1.00 74.31 233 LEU A C 1
ATOM 1733 O O . LEU A 1 233 ? 48.755 27.059 -25.014 1.00 74.31 233 LEU A O 1
ATOM 1737 N N . ILE A 1 234 ? 47.213 27.095 -23.381 1.00 77.12 234 ILE A N 1
ATOM 1738 C CA . ILE A 1 234 ? 48.100 27.649 -22.347 1.00 77.12 234 ILE A CA 1
ATOM 1739 C C . ILE A 1 234 ? 49.186 26.629 -21.986 1.00 77.12 234 ILE A C 1
ATOM 1741 O O . ILE A 1 234 ? 50.357 26.998 -21.900 1.00 77.12 234 ILE A O 1
ATOM 1745 N N . MET A 1 235 ? 48.829 25.350 -21.811 1.00 84.44 235 MET A N 1
ATOM 1746 C CA . MET A 1 235 ? 49.806 24.292 -21.527 1.00 84.44 235 MET A CA 1
ATOM 1747 C C . MET A 1 235 ? 50.797 24.098 -22.679 1.00 84.44 235 MET A C 1
ATOM 1749 O O . MET A 1 235 ? 51.998 24.017 -22.425 1.00 84.44 235 MET A O 1
ATOM 1753 N N . LEU A 1 236 ? 50.332 24.085 -23.932 1.00 84.94 236 LEU A N 1
ATOM 1754 C CA . LEU A 1 236 ? 51.200 24.033 -25.112 1.00 84.94 236 LEU A CA 1
ATOM 1755 C C . LEU A 1 236 ? 52.121 25.257 -25.187 1.00 84.94 236 LEU A C 1
ATOM 1757 O O . LEU A 1 236 ? 53.318 25.099 -25.411 1.00 84.94 236 LEU A O 1
ATOM 1761 N N . GLY A 1 237 ? 51.612 26.463 -24.923 1.00 88.12 237 GLY A N 1
ATOM 1762 C CA . GLY A 1 237 ? 52.435 27.675 -24.879 1.00 88.12 237 GLY A CA 1
ATOM 1763 C C . GLY A 1 237 ? 53.514 27.631 -23.788 1.00 88.12 237 GLY A C 1
ATOM 1764 O O . GLY A 1 237 ? 54.676 27.973 -24.034 1.00 88.12 237 GLY A O 1
ATOM 1765 N N . ALA A 1 238 ? 53.166 27.146 -22.594 1.00 87.38 238 ALA A N 1
ATOM 1766 C CA . ALA A 1 238 ? 54.109 26.970 -21.492 1.00 87.38 238 ALA A CA 1
ATOM 1767 C C . ALA A 1 238 ? 55.175 25.904 -21.808 1.00 87.38 238 ALA A C 1
ATOM 1769 O O . ALA A 1 238 ? 56.360 26.121 -21.550 1.00 87.38 238 ALA A O 1
ATOM 1770 N N . TYR A 1 239 ? 54.783 24.781 -22.417 1.00 91.25 239 TYR A N 1
ATOM 1771 C CA . TYR A 1 239 ? 55.709 23.707 -22.780 1.00 91.25 239 TYR A CA 1
ATOM 1772 C C . TYR A 1 239 ? 56.665 24.117 -23.906 1.00 91.25 239 TYR A C 1
ATOM 1774 O O . TYR A 1 239 ? 57.868 23.877 -23.804 1.00 91.25 239 TYR A O 1
ATOM 1782 N N . THR A 1 240 ? 56.171 24.818 -24.932 1.00 90.50 240 THR A N 1
ATOM 1783 C CA . THR A 1 240 ? 57.015 25.397 -25.991 1.00 90.50 240 THR A CA 1
ATOM 1784 C C . THR A 1 240 ? 58.061 26.346 -25.409 1.00 90.50 240 THR A C 1
ATOM 1786 O O . THR A 1 240 ? 59.235 26.278 -25.775 1.00 90.50 240 THR A O 1
ATOM 1789 N N . THR A 1 241 ? 57.664 27.178 -24.442 1.00 89.06 241 THR A N 1
ATOM 1790 C CA . THR A 1 241 ? 58.590 28.088 -23.753 1.00 89.06 241 THR A CA 1
ATOM 1791 C C . THR A 1 241 ? 59.673 27.322 -22.991 1.00 89.06 241 T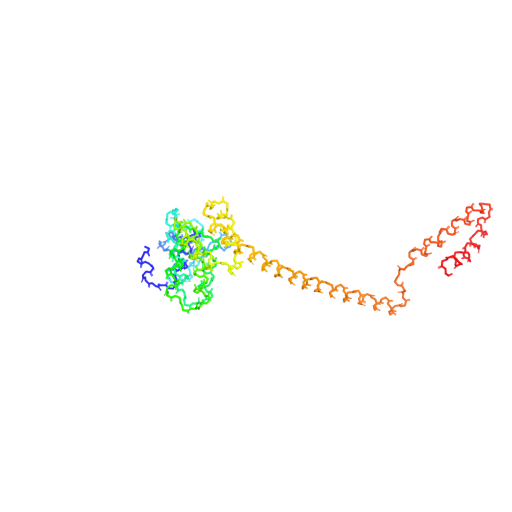HR A C 1
ATOM 1793 O O . THR A 1 241 ? 60.858 27.631 -23.126 1.00 89.06 241 THR A O 1
ATOM 1796 N N . TYR A 1 242 ? 59.287 26.286 -22.242 1.00 88.69 242 TYR A N 1
ATOM 1797 C CA . TYR A 1 242 ? 60.222 25.438 -21.502 1.00 88.69 242 TYR A CA 1
ATOM 1798 C C . TYR A 1 242 ? 61.226 24.722 -22.420 1.00 88.69 242 TYR A C 1
ATOM 1800 O O . TYR A 1 242 ? 62.424 24.720 -22.140 1.00 88.69 242 TYR A O 1
ATOM 1808 N N . LEU A 1 243 ? 60.770 24.146 -23.537 1.00 91.38 243 LEU A N 1
ATOM 1809 C CA . LEU A 1 243 ? 61.646 23.426 -24.465 1.00 91.38 243 LEU A CA 1
ATOM 1810 C C . LEU A 1 243 ? 62.685 24.338 -25.123 1.00 91.38 243 LEU A C 1
ATOM 1812 O O . LEU A 1 243 ? 63.844 23.947 -25.264 1.00 91.38 243 LEU A O 1
ATOM 1816 N N . ILE A 1 244 ? 62.299 25.559 -25.495 1.00 89.94 244 ILE A N 1
ATOM 1817 C CA . ILE A 1 244 ? 63.224 26.533 -26.090 1.00 89.94 244 ILE A CA 1
ATOM 1818 C C . ILE A 1 244 ? 64.273 26.976 -25.067 1.00 89.94 244 ILE A C 1
ATOM 1820 O O . ILE A 1 244 ? 65.454 27.072 -25.403 1.00 89.94 244 ILE A O 1
ATOM 1824 N N . GLN A 1 245 ? 63.876 27.172 -23.808 1.00 87.81 245 GLN A N 1
ATOM 1825 C CA . GLN A 1 245 ? 64.810 27.454 -22.716 1.00 87.81 245 GLN A CA 1
ATOM 1826 C C . GLN A 1 245 ? 65.781 26.293 -22.474 1.00 87.81 245 GLN A C 1
ATOM 1828 O O . GLN A 1 245 ? 66.984 26.515 -22.347 1.00 87.81 245 GLN A O 1
ATOM 1833 N N . ALA A 1 246 ? 65.284 25.053 -22.467 1.00 87.94 246 ALA A N 1
ATOM 1834 C CA . ALA A 1 246 ? 66.113 23.862 -22.299 1.00 87.94 246 ALA A CA 1
ATOM 1835 C C . ALA A 1 246 ? 67.109 23.665 -23.458 1.00 87.94 246 ALA A C 1
ATOM 1837 O O . ALA A 1 246 ? 68.227 23.201 -23.234 1.00 87.94 246 ALA A O 1
ATOM 1838 N N . ALA A 1 247 ? 66.733 24.040 -24.685 1.00 87.00 247 ALA A N 1
ATOM 1839 C CA . ALA A 1 247 ? 67.595 23.968 -25.865 1.00 87.00 247 ALA A CA 1
ATOM 1840 C C . ALA A 1 247 ? 68.649 25.093 -25.930 1.00 87.00 247 ALA A C 1
ATOM 1842 O O . ALA A 1 247 ? 69.684 24.924 -26.576 1.00 87.00 247 ALA A O 1
ATOM 1843 N N . LEU A 1 248 ? 68.416 26.225 -25.253 1.00 86.44 248 LEU A N 1
ATOM 1844 C CA . LEU A 1 248 ? 69.301 27.399 -25.227 1.00 86.44 248 LEU A CA 1
ATOM 1845 C C . LEU A 1 248 ? 69.759 27.758 -23.795 1.00 86.44 248 LEU A C 1
ATOM 1847 O O . LEU A 1 248 ? 69.587 28.898 -23.356 1.00 86.44 248 LEU A O 1
ATOM 1851 N N . PRO A 1 249 ? 70.405 26.836 -23.055 1.00 79.19 249 PRO A N 1
ATOM 1852 C CA . PRO A 1 249 ? 70.656 26.995 -21.619 1.00 79.19 249 PRO A CA 1
ATOM 1853 C C . PRO A 1 249 ? 71.632 28.130 -21.270 1.00 79.19 249 PRO A C 1
ATOM 1855 O O . PRO A 1 249 ? 71.621 28.619 -20.145 1.00 79.19 249 PRO A O 1
ATOM 1858 N N . GLN A 1 250 ? 72.477 28.562 -22.214 1.00 81.88 250 GLN A N 1
ATOM 1859 C CA . GLN A 1 250 ? 73.436 29.660 -22.008 1.00 81.88 250 GLN A CA 1
ATOM 1860 C C . GLN A 1 250 ? 72.937 31.022 -22.515 1.00 81.88 250 GLN A C 1
ATOM 1862 O O . GLN A 1 250 ? 73.611 32.029 -22.323 1.00 81.88 250 GLN A O 1
ATOM 1867 N N . PHE A 1 251 ? 71.755 31.067 -23.139 1.00 82.62 251 PHE A N 1
ATOM 1868 C CA . PHE A 1 251 ? 71.171 32.273 -23.733 1.00 82.62 251 PHE A CA 1
ATOM 1869 C C . PHE A 1 251 ? 69.744 32.499 -23.225 1.00 82.62 251 PHE A C 1
ATOM 1871 O O . PHE A 1 251 ? 68.809 32.688 -24.005 1.00 82.62 251 PHE A O 1
ATOM 1878 N N . ILE A 1 252 ? 69.579 32.477 -21.901 1.00 76.44 252 ILE A N 1
ATOM 1879 C CA . ILE A 1 252 ? 68.276 32.600 -21.229 1.00 76.44 252 ILE A CA 1
ATOM 1880 C C . ILE A 1 252 ? 67.550 33.884 -21.659 1.00 76.44 252 ILE A C 1
ATOM 1882 O O . ILE A 1 252 ? 66.367 33.831 -21.990 1.00 76.44 252 ILE A O 1
ATOM 1886 N N . ASP A 1 253 ? 68.261 35.004 -21.777 1.00 80.19 253 ASP A N 1
ATOM 1887 C CA . ASP A 1 253 ? 67.654 36.289 -22.154 1.00 80.19 253 ASP A CA 1
ATOM 1888 C C . ASP A 1 253 ? 67.087 36.281 -23.586 1.00 80.19 253 ASP A C 1
ATOM 1890 O O . ASP A 1 253 ? 66.026 36.846 -23.852 1.00 80.19 253 ASP A O 1
ATOM 1894 N N . TRP A 1 254 ? 67.753 35.580 -24.510 1.00 82.62 254 TRP A N 1
ATOM 1895 C CA . TRP A 1 254 ? 67.301 35.435 -25.900 1.00 82.62 254 TRP A CA 1
ATOM 1896 C C . TRP A 1 254 ? 66.241 34.344 -26.070 1.00 82.62 254 TRP A C 1
ATOM 1898 O O . TRP A 1 254 ? 65.413 34.424 -26.980 1.00 82.62 254 TRP A O 1
ATOM 1908 N N . SER A 1 255 ? 66.235 33.341 -25.190 1.00 83.50 255 SER A N 1
ATOM 1909 C CA . SER A 1 255 ? 65.287 32.226 -25.241 1.00 83.50 255 SER A CA 1
ATOM 1910 C C . SER A 1 255 ? 63.835 32.696 -25.118 1.00 83.50 255 SER A C 1
ATOM 1912 O O . SER A 1 255 ? 62.964 32.168 -25.801 1.00 83.50 255 SER A O 1
ATOM 1914 N N . LEU A 1 256 ? 63.575 33.738 -24.323 1.00 80.81 256 LEU A N 1
ATOM 1915 C CA . LEU A 1 256 ? 62.232 34.276 -24.103 1.00 80.81 256 LEU A CA 1
ATOM 1916 C C . LEU A 1 256 ? 61.714 35.031 -25.337 1.00 80.81 256 LEU A C 1
ATOM 1918 O O . LEU A 1 256 ? 60.559 34.880 -25.730 1.00 80.81 256 LEU A O 1
ATOM 1922 N N . LEU A 1 257 ? 62.606 35.774 -25.994 1.00 87.12 257 LEU A N 1
ATOM 1923 C CA . LEU A 1 257 ? 62.343 36.497 -27.240 1.00 87.12 257 LEU A CA 1
ATOM 1924 C C . LEU A 1 257 ? 61.978 35.559 -28.398 1.00 87.12 257 LEU A C 1
ATOM 1926 O O . LEU A 1 257 ? 61.151 35.915 -29.232 1.00 87.12 257 LEU A O 1
ATOM 1930 N N . LEU A 1 258 ? 62.568 34.361 -28.432 1.00 87.56 258 LEU A N 1
ATOM 1931 C CA . LEU A 1 258 ? 62.253 33.317 -29.413 1.00 87.56 258 LEU A CA 1
ATOM 1932 C C . LEU A 1 258 ? 61.041 32.469 -29.002 1.00 87.56 258 LEU A C 1
ATOM 1934 O O . LEU A 1 258 ? 60.272 32.037 -29.860 1.00 87.56 258 LEU A O 1
ATOM 1938 N N . ALA A 1 259 ? 60.847 32.252 -27.700 1.00 89.81 259 ALA A N 1
ATOM 1939 C CA . ALA A 1 259 ? 59.759 31.440 -27.172 1.00 89.81 259 ALA A CA 1
ATOM 1940 C C . ALA A 1 259 ? 58.382 32.047 -27.417 1.00 89.81 259 ALA A C 1
ATOM 1942 O O . ALA A 1 259 ? 57.460 31.308 -27.737 1.00 89.81 259 ALA A O 1
ATOM 1943 N N . VAL A 1 260 ? 58.236 33.371 -27.319 1.00 86.44 260 VAL A N 1
ATOM 1944 C CA . VAL A 1 260 ? 56.954 34.044 -27.575 1.00 86.44 260 VAL A CA 1
ATOM 1945 C C . VAL A 1 260 ? 56.450 33.777 -29.005 1.00 86.44 260 VAL A C 1
ATOM 1947 O O . VAL A 1 260 ? 55.394 33.161 -29.134 1.00 86.44 260 VAL A O 1
ATOM 1950 N N . PRO A 1 261 ? 57.163 34.133 -30.092 1.00 89.06 261 PRO A N 1
ATOM 1951 C CA . PRO A 1 261 ? 56.678 33.869 -31.449 1.00 89.06 261 PRO A CA 1
ATOM 1952 C C . PRO A 1 261 ? 56.508 32.373 -31.744 1.00 89.06 261 PRO A C 1
ATOM 1954 O O . PRO A 1 261 ? 55.569 31.999 -32.441 1.00 89.06 261 PRO A O 1
ATOM 1957 N N . ALA A 1 262 ? 57.360 31.506 -31.188 1.00 89.12 262 ALA A N 1
ATOM 1958 C CA . ALA A 1 262 ? 57.226 30.061 -31.351 1.00 89.12 262 ALA A CA 1
ATOM 1959 C C . ALA A 1 262 ? 55.998 29.487 -30.622 1.00 89.12 262 ALA A C 1
ATOM 1961 O O . ALA A 1 262 ? 55.307 28.637 -31.173 1.00 89.12 262 ALA A O 1
ATOM 1962 N N . ALA A 1 263 ? 55.696 29.960 -29.409 1.00 88.75 263 ALA A N 1
ATOM 1963 C CA . ALA A 1 263 ? 54.506 29.560 -28.667 1.00 88.75 263 ALA A CA 1
ATOM 1964 C C . ALA A 1 263 ? 53.240 29.966 -29.425 1.00 88.75 263 ALA A C 1
ATOM 1966 O O . ALA A 1 263 ? 52.362 29.128 -29.587 1.00 88.75 263 ALA A O 1
ATOM 1967 N N . PHE A 1 264 ? 53.194 31.186 -29.974 1.00 84.88 264 PHE A N 1
ATOM 1968 C CA . PHE A 1 264 ? 52.092 31.640 -30.829 1.00 84.88 264 PHE A CA 1
ATOM 1969 C C . PHE A 1 264 ? 51.944 30.811 -32.113 1.00 84.88 264 PHE A C 1
ATOM 1971 O O . PHE A 1 264 ? 50.821 30.537 -32.499 1.00 84.88 264 PHE A O 1
ATOM 1978 N N . LEU A 1 265 ? 53.041 30.372 -32.742 1.00 87.25 265 LEU A N 1
ATOM 1979 C CA . LEU A 1 265 ? 53.015 29.487 -33.922 1.00 87.25 265 LEU A CA 1
ATOM 1980 C C . LEU A 1 265 ? 52.489 28.073 -33.629 1.00 87.25 265 LEU A C 1
ATOM 1982 O O . LEU A 1 265 ? 52.062 27.373 -34.543 1.00 87.25 265 LEU A O 1
ATOM 1986 N N . VAL A 1 266 ? 52.605 27.620 -32.378 1.00 81.94 266 VAL A N 1
ATOM 1987 C CA . VAL A 1 266 ? 52.229 26.263 -31.954 1.00 81.94 266 VAL A CA 1
ATOM 1988 C C . VAL A 1 266 ? 50.831 26.230 -31.327 1.00 81.94 266 VAL A C 1
ATOM 1990 O O . VAL A 1 266 ? 50.137 25.225 -31.465 1.00 81.94 266 VAL A O 1
ATOM 1993 N N . SER A 1 267 ? 50.413 27.293 -30.632 1.00 78.62 267 SER A N 1
ATOM 1994 C CA . SER A 1 267 ? 49.116 27.385 -29.946 1.00 78.62 267 SER A CA 1
ATOM 1995 C C . SER A 1 267 ? 48.095 28.312 -30.623 1.00 78.62 267 SER A C 1
ATOM 1997 O O . SER A 1 267 ? 47.005 28.494 -30.074 1.00 78.62 267 SER A O 1
ATOM 1999 N N . GLY A 1 268 ? 48.416 28.890 -31.788 1.00 62.62 268 GLY A N 1
ATOM 2000 C CA . GLY A 1 268 ? 47.583 29.852 -32.521 1.00 62.62 268 GLY A CA 1
ATOM 2001 C C . GLY A 1 268 ? 47.630 29.674 -34.031 1.00 62.62 268 GLY A C 1
ATOM 2002 O O . GLY A 1 268 ? 48.723 29.400 -34.571 1.00 62.62 268 GLY A O 1
#

Sequence (268 aa):
MDQLLATGHPRTAIVLQAMLESALQQRKSDNRIVISSKSGSNFQLQDAVTGEDLGSASRRDLKRISVNNSLRKHIRTALAKLSLADPDPAVRRAAVDQIIDNFDADSAALLADAASTESDATIRELMSIGAALGALNSEDSATRLAAIDTIQDSLNPEVRNRLTRLLNQEQDATVKAAAARALAGIEQRVQNYALLETTFFGLSLGSVLLLAAIGLAITFGVMGVINMAHGELIMLGAYTTYLIQAALPQFIDWSLLLAVPAAFLVSG

Solvent-accessible surface area (backbone atoms only — not comparable to full-atom values): 14491 Å² total; per-residue (Å²): 105,71,71,58,60,70,64,68,51,87,46,45,60,58,45,51,51,26,42,74,72,54,24,27,26,30,36,68,91,76,69,44,55,25,37,50,46,86,48,92,92,32,26,39,31,24,36,48,83,81,58,50,78,70,52,73,46,48,73,86,47,45,45,75,50,83,71,55,73,70,57,48,51,54,47,50,54,52,46,49,54,50,34,55,65,41,92,48,66,68,51,21,44,52,40,47,52,54,43,47,76,63,62,54,92,63,45,18,60,54,27,47,58,45,34,76,71,49,82,53,67,70,52,26,50,52,20,46,35,41,20,24,62,52,34,58,73,48,92,47,64,68,53,26,43,56,18,45,68,64,39,34,84,49,82,52,68,56,57,51,56,49,39,56,51,43,59,76,71,55,80,53,67,67,52,37,52,51,40,53,53,28,47,51,52,33,52,51,52,52,50,53,52,50,51,53,52,50,50,51,50,49,52,51,52,49,49,54,52,48,52,53,50,51,53,50,49,51,55,35,58,73,70,70,47,80,86,72,70,50,68,60,35,50,48,47,28,52,49,44,35,51,52,41,34,68,74,31,74,91,39,59,80,58,24,56,70,53,19,54,63,51,16,46,66,74,52,95

pLDDT: mean 90.0, std 8.48, range [54.78, 98.19]